Protein AF-A0A2U9B0F8-F1 (afdb_monomer)

Nearest PDB structures (foldseek):
  3zjc-assembly6_F  TM=7.577E-01  e=6.005E-13  Homo sapiens
  8sgd-assembly2_C  TM=5.364E-01  e=1.669E-04  Saccharomyces cerevisiae
  8pfh-assembly1_A  TM=5.405E-01  e=6.841E-04  Saccharomyces cerevisiae
  6uqq-assembly1_C-2  TM=3.143E-01  e=1.155E-04  Homo sapiens
  7m6j-assembly1_C  TM=4.750E-01  e=6.617E-03  Homo sapiens

Foldseek 3Di:
DAQVVEDQQWGWDDDPVDDVPIDIDGADEFQAFADFQSNHHPQWGQDPRTTDGDPPPDDPPDDDDDDDDDDDDDDDDDDDDDDDPDPDDPPDADDFFAFDDFQRSHDPQWGFDDDPPGTGTDGDDDPPDDPDDDDDDDDDDDDDCPVCPPDDPPDPPPAAEQEAEEEEDEAAPLCSQVLVCLQQLHNPRDDDDPPPSDRPDPAKDWDKHKDFQLDDDPNHRYIYIYIYIRATPVGDDLVVQCVVCVQAHLAYEYRGELVDQDQPVVRVVVQCLFQNLCNLLRYEYEHEQCVVCVVVVHDPVRSLVPGDPRSVVSQVSRNLHYHYYHPDSCSSPPVSSVSNVSNVVSCVVVVVHHGHTDDPVND

InterPro domains:
  IPR006703 AIG1-type guanine nucleotide-binding (G) domain [PF04548] (243-328)
  IPR006796 Dickkopf, N-terminal cysteine-rich [PF04706] (1-52)
  IPR027417 P-loop containing nucleoside triphosphate hydrolase [G3DSA:3.40.50.300] (146-333)
  IPR027417 P-loop containing nucleoside triphosphate hydrolase [SSF52540] (142-298)
  IPR039863 Dickkopf related protein 1-4 [PTHR12113] (2-130)
  IPR048500 Dickkopf-related protein 1/2/4, C-terminal subdomain 1 [PF21481] (97-125)

Sequence (363 aa):
MSDLECSEGSYCHATSKGPAHSRCQTCRRRKRRCHRDSMCCPGNRCSNDICVPDDDSFVSQRIPDADGHLNPLLKRKGWKKRERLEVKGTSGKGQVGDPCLRSSDCSDSLCCARHFWTRICKPVLREGQMDLPPERSHHGNSLVSILSRWNRQRDDNERNVLALNVLLLGDRQSGRSSVGNALIGGHEFQTDACVSGVSVTTECQVLRRNFPGYFRRQGAETDLTLRVIDTPAPPPRPLSVHELCPGGVHVLVLVVRADRSHDNSHLEKYVESLFGPEWRRHAILILTHSDYLEKAGLRPSVYLTQTTDWLEALSSEAAGGVLFLDNSRDWPLIRGRPLRDGVLRLSARNHHRAVKVRTEVSL

pLDDT: mean 74.71, std 22.42, range [23.27, 98.31]

Solvent-accessible surface area (backbone atoms only — not comparable to full-atom values): 21764 Å² total; per-residue (Å²): 112,50,51,88,78,32,60,91,58,26,17,50,46,76,44,99,88,40,67,92,61,42,44,70,38,75,33,33,54,76,79,33,77,31,92,44,42,63,42,21,27,88,70,27,32,47,53,94,47,22,15,37,75,44,94,79,75,71,84,80,76,86,74,90,80,93,77,93,79,89,84,83,86,83,84,81,79,88,85,78,85,80,80,76,84,78,76,81,79,75,96,67,62,34,52,82,69,35,80,35,94,42,42,84,48,19,31,100,63,28,35,47,36,81,52,86,104,45,36,21,15,34,75,63,80,64,95,85,77,71,92,71,78,87,84,80,88,81,89,82,92,73,101,71,63,82,80,53,78,84,71,66,84,80,72,87,67,80,70,47,65,50,76,42,36,33,40,38,43,56,56,76,91,18,49,47,40,55,53,47,13,14,57,65,49,49,74,83,46,75,70,75,84,60,88,80,78,58,72,83,51,78,56,74,45,78,48,75,36,78,38,78,63,65,46,73,56,96,89,38,67,22,25,38,29,44,35,38,33,39,54,20,63,76,74,76,56,55,67,59,52,33,72,75,30,78,83,21,39,27,32,40,36,42,23,39,46,61,76,54,89,73,85,60,62,65,56,55,55,49,47,39,66,33,43,33,82,64,43,32,65,32,18,29,38,35,29,22,43,35,48,54,36,57,76,68,72,44,51,74,74,58,46,54,75,69,51,56,71,65,59,36,50,54,48,70,50,17,66,54,31,75,44,79,36,52,78,64,90,56,34,32,82,71,48,8,61,65,50,44,53,48,52,52,51,39,21,54,76,52,74,64,48,46,53,53,63,51,50,93,88,76,118

Radius of gyration: 29.07 Å; Cα contacts (8 Å, |Δi|>4): 567; chains: 1; bounding box: 68×60×83 Å

Structure (mmCIF, N/CA/C/O backbone):
data_AF-A0A2U9B0F8-F1
#
_entry.id   AF-A0A2U9B0F8-F1
#
loop_
_atom_site.group_PDB
_atom_site.id
_atom_site.type_symbol
_atom_site.label_atom_id
_atom_site.label_alt_id
_atom_site.label_comp_id
_atom_site.label_asym_id
_atom_site.label_entity_id
_atom_site.label_seq_id
_atom_site.pdbx_PDB_ins_code
_atom_site.Cartn_x
_atom_site.Cartn_y
_atom_site.Cartn_z
_atom_site.occupancy
_atom_site.B_iso_or_equiv
_atom_site.auth_seq_id
_atom_site.auth_comp_id
_atom_site.auth_asym_id
_atom_site.auth_atom_id
_atom_site.pdbx_PDB_model_num
ATOM 1 N N . MET A 1 1 ? -40.601 15.786 -36.595 1.00 64.50 1 MET A N 1
ATOM 2 C CA . MET A 1 1 ? -39.248 16.366 -36.656 1.00 64.50 1 MET A CA 1
ATOM 3 C C . MET A 1 1 ? -38.222 15.248 -36.669 1.00 64.50 1 MET A C 1
ATOM 5 O O . MET A 1 1 ? -38.510 14.182 -36.125 1.00 64.50 1 MET A O 1
ATOM 9 N N . SER A 1 2 ? -37.078 15.460 -37.314 1.00 70.12 2 SER A N 1
ATOM 10 C CA . SER A 1 2 ? -35.982 14.480 -37.400 1.00 70.12 2 SER A CA 1
ATOM 11 C C . SER A 1 2 ? -34.734 14.969 -36.660 1.00 70.12 2 SER A C 1
ATOM 13 O O . SER A 1 2 ? -34.623 16.152 -36.350 1.00 70.12 2 SER A O 1
ATOM 15 N N . ASP A 1 3 ? -33.790 14.071 -36.361 1.00 66.94 3 ASP A N 1
ATOM 16 C CA . ASP A 1 3 ? -32.531 14.429 -35.682 1.00 66.94 3 ASP A CA 1
ATOM 17 C C . ASP A 1 3 ? -31.702 15.461 -36.473 1.00 66.94 3 ASP A C 1
ATOM 19 O O . ASP A 1 3 ? -30.963 16.230 -35.870 1.00 66.94 3 ASP A O 1
ATOM 23 N N . LEU A 1 4 ? -31.881 15.531 -37.800 1.00 70.12 4 LEU A N 1
ATOM 24 C CA . LEU A 1 4 ? -31.207 16.478 -38.700 1.00 70.12 4 LEU A CA 1
ATOM 25 C C . LEU A 1 4 ? -31.720 17.923 -38.571 1.00 70.12 4 LEU A C 1
ATOM 27 O O . LEU A 1 4 ? -31.084 18.845 -39.070 1.00 70.12 4 LEU A O 1
ATOM 31 N N . GLU A 1 5 ? -32.868 18.126 -37.920 1.00 75.25 5 GLU A N 1
ATOM 32 C CA . GLU A 1 5 ? -33.444 19.455 -37.671 1.00 75.25 5 GLU A CA 1
ATOM 33 C C . GLU A 1 5 ? -32.995 20.039 -36.319 1.00 75.25 5 GLU A C 1
ATOM 35 O O . GLU A 1 5 ? -33.292 21.193 -36.013 1.00 75.25 5 GLU A O 1
ATOM 40 N N . CYS A 1 6 ? -32.301 19.251 -35.490 1.00 76.94 6 CYS A N 1
ATOM 41 C CA . CYS A 1 6 ? -31.775 19.692 -34.202 1.00 76.94 6 CYS A CA 1
ATOM 42 C C . CYS A 1 6 ? -30.335 20.205 -34.341 1.00 76.94 6 CYS A C 1
ATOM 44 O O . CYS A 1 6 ? -29.548 19.691 -35.130 1.00 76.94 6 CYS A O 1
ATOM 46 N N . SER A 1 7 ? -29.984 21.225 -33.552 1.00 77.00 7 SER A N 1
ATOM 47 C CA . SER A 1 7 ? -28.631 21.784 -33.527 1.00 77.00 7 SER A CA 1
ATOM 48 C C . SER A 1 7 ? -27.589 20.759 -33.070 1.00 77.00 7 SER A C 1
ATOM 50 O O . SER A 1 7 ? -27.897 19.813 -32.340 1.00 77.00 7 SER A O 1
ATOM 52 N N . GLU A 1 8 ? -26.335 20.970 -33.474 1.00 72.88 8 GLU A N 1
ATOM 53 C CA . GLU A 1 8 ? -25.212 20.115 -33.093 1.00 72.88 8 GLU A CA 1
ATOM 54 C C . GLU A 1 8 ? -25.137 19.947 -31.563 1.00 72.88 8 GLU A C 1
ATOM 56 O O . GLU A 1 8 ? -25.240 20.909 -30.798 1.00 72.88 8 GLU A O 1
ATOM 61 N N . GLY A 1 9 ? -25.025 18.699 -31.098 1.00 76.56 9 GLY A N 1
ATOM 62 C CA . GLY A 1 9 ? -25.118 18.375 -29.670 1.00 76.56 9 GLY A CA 1
ATOM 63 C C . GLY A 1 9 ? -26.549 18.265 -29.122 1.00 76.56 9 GLY A C 1
ATOM 64 O O . GLY A 1 9 ? -26.724 18.228 -27.902 1.00 76.56 9 GLY A O 1
ATOM 65 N N . SER A 1 10 ? -27.568 18.169 -29.980 1.00 84.44 10 SER A N 1
ATOM 66 C CA . SER A 1 10 ? -28.959 17.869 -29.611 1.00 84.44 10 SER A CA 1
ATOM 67 C C . SER A 1 10 ? -29.579 16.795 -30.518 1.00 84.44 10 SER A C 1
ATOM 69 O O . SER A 1 10 ? -29.128 16.585 -31.635 1.00 84.44 10 SER A O 1
ATOM 71 N N . TYR A 1 11 ? -30.620 16.112 -30.034 1.00 85.75 11 TYR A N 1
ATOM 72 C CA . TYR A 1 11 ? -31.332 15.044 -30.746 1.00 85.75 11 TYR A CA 1
ATOM 73 C C . TYR A 1 11 ? -32.846 15.204 -30.640 1.00 85.75 11 TYR A C 1
ATOM 75 O O . TYR A 1 11 ? -33.360 15.787 -29.681 1.00 85.75 11 TYR A O 1
ATOM 83 N N . CYS A 1 12 ? -33.581 14.665 -31.604 1.00 81.56 12 CYS A N 1
ATOM 84 C CA . CYS A 1 12 ? -35.027 14.740 -31.647 1.00 81.56 12 CYS A CA 1
ATOM 85 C C . CYS A 1 12 ? -35.650 13.666 -30.747 1.00 81.56 12 CYS A C 1
ATOM 87 O O . CYS A 1 12 ? -35.576 12.463 -31.003 1.00 81.56 12 CYS A O 1
ATOM 89 N N . HIS A 1 13 ? -36.320 14.093 -29.677 1.00 81.75 13 HIS A N 1
ATOM 90 C CA . HIS A 1 13 ? -37.060 13.184 -28.813 1.00 81.75 13 HIS A CA 1
ATOM 91 C C . HIS A 1 13 ? -38.516 13.071 -29.282 1.00 81.75 13 HIS A C 1
ATOM 93 O O . HIS A 1 13 ? -39.359 13.907 -28.942 1.00 81.75 13 HIS A O 1
ATOM 99 N N . ALA A 1 14 ? -38.830 12.019 -30.042 1.00 70.12 14 ALA A N 1
ATOM 100 C CA . ALA A 1 14 ? -40.204 11.689 -30.415 1.00 70.12 14 ALA A CA 1
ATOM 101 C C . ALA A 1 14 ? -40.965 11.119 -29.206 1.00 70.12 14 ALA A C 1
ATOM 103 O O . ALA A 1 14 ? -40.547 10.133 -28.599 1.00 70.12 14 ALA A O 1
ATOM 104 N N . THR A 1 15 ? -42.079 11.749 -28.830 1.00 65.56 15 THR A N 1
ATOM 105 C CA . THR A 1 15 ? -42.950 11.245 -27.759 1.00 65.56 15 THR A CA 1
ATOM 106 C C . THR A 1 15 ? -44.018 10.316 -28.336 1.00 65.56 15 THR A C 1
ATOM 108 O O . THR A 1 15 ? -44.387 10.424 -29.505 1.00 65.56 15 THR A O 1
ATOM 111 N N . SER A 1 16 ? -44.566 9.420 -27.513 1.00 63.53 16 SER A N 1
ATOM 112 C CA . SER A 1 16 ? -45.639 8.492 -27.909 1.00 63.53 16 SER A CA 1
ATOM 113 C C . SER A 1 16 ? -46.947 9.179 -28.329 1.00 63.53 16 SER A C 1
ATOM 115 O O . SER A 1 16 ? -47.846 8.515 -28.831 1.00 63.53 16 SER A O 1
ATOM 117 N N . LYS A 1 17 ? -47.056 10.504 -28.150 1.00 60.38 17 LYS A N 1
ATOM 118 C CA . LYS A 1 17 ? -48.221 11.324 -28.514 1.00 60.38 17 LYS A CA 1
ATOM 119 C C . LYS A 1 17 ? -48.181 11.856 -29.957 1.00 60.38 17 LYS A C 1
ATOM 121 O O . LYS A 1 17 ? -49.023 12.667 -30.323 1.00 60.38 17 LYS A O 1
ATOM 126 N N . GLY A 1 18 ? -47.227 11.403 -30.773 1.00 58.53 18 GLY A N 1
ATOM 127 C CA . GLY A 1 18 ? -47.151 11.711 -32.202 1.00 58.53 18 GLY A CA 1
ATOM 128 C C . GLY A 1 18 ? -46.155 12.825 -32.577 1.00 58.53 18 GLY A C 1
ATOM 129 O O . GLY A 1 18 ? -45.580 13.490 -31.710 1.00 58.53 18 GLY A O 1
ATOM 130 N N . PRO A 1 19 ? -45.924 13.035 -33.887 1.00 59.16 19 PRO A N 1
ATOM 131 C CA . PRO A 1 19 ? -44.839 13.870 -34.419 1.00 59.16 19 PRO A CA 1
ATOM 132 C C . PRO A 1 19 ? -44.991 15.381 -34.171 1.00 59.16 19 PRO A C 1
ATOM 134 O O . PRO A 1 19 ? -44.024 16.111 -34.358 1.00 59.16 19 PRO A O 1
ATOM 137 N N . ALA A 1 20 ? -46.157 15.853 -33.715 1.00 59.78 20 ALA A N 1
ATOM 138 C CA . ALA A 1 20 ? -46.395 17.257 -33.355 1.00 59.78 20 ALA A CA 1
ATOM 139 C C . ALA A 1 20 ? -45.788 17.660 -31.992 1.00 59.78 20 ALA A C 1
ATOM 141 O O . ALA A 1 20 ? -45.712 18.841 -31.666 1.00 59.78 20 ALA A O 1
ATOM 142 N N . HIS A 1 21 ? -45.342 16.687 -31.188 1.00 63.09 21 HIS A N 1
ATOM 143 C CA . HIS A 1 21 ? -44.769 16.911 -29.854 1.00 63.09 21 HIS A CA 1
ATOM 144 C C . HIS A 1 21 ? -43.300 16.485 -29.746 1.00 63.09 21 HIS A C 1
ATOM 146 O O . HIS A 1 21 ? -42.784 16.295 -28.641 1.00 63.09 21 HIS A O 1
ATOM 152 N N . SER A 1 22 ? -42.617 16.300 -30.878 1.00 74.25 22 SER A N 1
ATOM 153 C CA . SER A 1 22 ? -41.174 16.077 -30.888 1.00 74.25 22 SER A CA 1
ATOM 154 C C . SER A 1 22 ? -40.436 17.358 -30.499 1.00 74.25 22 SER A C 1
ATOM 156 O O . SER A 1 22 ? -40.744 18.427 -31.016 1.00 74.25 22 SER A O 1
ATOM 158 N N . ARG A 1 23 ? -39.466 17.261 -29.586 1.00 82.19 23 ARG A N 1
ATOM 159 C CA . ARG A 1 23 ? -38.620 18.388 -29.159 1.00 82.19 23 ARG A CA 1
ATOM 160 C C . ARG A 1 23 ? -37.152 17.996 -29.228 1.00 82.19 23 ARG A C 1
ATOM 162 O O . ARG A 1 23 ? -36.813 16.856 -28.910 1.00 82.19 23 ARG A O 1
ATOM 169 N N . CYS A 1 24 ? -36.294 18.945 -29.589 1.00 85.00 24 CYS A N 1
ATOM 170 C CA . CYS A 1 24 ? -34.852 18.755 -29.500 1.00 85.00 24 CYS A CA 1
ATOM 171 C C . CYS A 1 24 ? -34.421 18.722 -28.027 1.00 85.00 24 CYS A C 1
ATOM 173 O O . CYS A 1 24 ? -34.796 19.590 -27.238 1.00 85.00 24 CYS A O 1
ATOM 175 N N . GLN A 1 25 ? -33.658 17.701 -27.652 1.00 86.12 25 GLN A N 1
ATOM 176 C CA . GLN A 1 25 ? -33.057 17.541 -26.332 1.00 86.12 25 GLN A CA 1
ATOM 177 C C . GLN A 1 25 ? -31.541 17.508 -26.449 1.00 86.12 25 GLN A C 1
ATOM 179 O O . GLN A 1 25 ? -31.005 16.994 -27.423 1.00 86.12 25 GLN A O 1
ATOM 184 N N . THR A 1 26 ? -30.848 17.990 -25.422 1.00 88.19 26 THR A N 1
ATOM 185 C CA . THR A 1 26 ? -29.386 17.940 -25.365 1.00 88.19 26 THR A CA 1
ATOM 186 C C . THR A 1 26 ? -28.876 16.501 -25.415 1.00 88.19 26 THR A C 1
ATOM 188 O O . THR A 1 26 ? -29.443 15.597 -24.792 1.00 88.19 26 THR A O 1
ATOM 191 N N . CYS A 1 27 ? -27.774 16.303 -26.129 1.00 89.44 27 CYS A N 1
ATOM 192 C CA . CYS A 1 27 ? -27.082 15.031 -26.229 1.00 89.44 27 CYS A CA 1
ATOM 193 C C . CYS A 1 27 ? -26.684 14.468 -24.855 1.00 89.44 27 CYS A C 1
ATOM 195 O O . CYS A 1 27 ? -26.461 15.178 -23.868 1.00 89.44 27 CYS A O 1
ATOM 197 N N . ARG A 1 28 ? -26.568 13.145 -24.785 1.00 89.31 28 ARG A N 1
ATOM 198 C CA . ARG A 1 28 ? -26.219 12.402 -23.578 1.00 89.31 28 ARG A CA 1
ATOM 199 C C . ARG A 1 28 ? -24.714 12.150 -23.540 1.00 89.31 28 ARG A C 1
ATOM 201 O O . ARG A 1 28 ? -24.113 11.645 -24.484 1.00 89.31 28 ARG A O 1
ATOM 208 N N . ARG A 1 29 ? -24.098 12.493 -22.408 1.00 87.56 29 ARG A N 1
ATOM 209 C CA . ARG A 1 29 ? -22.662 12.276 -22.162 1.00 87.56 29 ARG A CA 1
ATOM 210 C C . ARG A 1 29 ? -22.337 10.788 -21.958 1.00 87.56 29 ARG A C 1
ATOM 212 O O . ARG A 1 29 ? -23.225 9.966 -21.733 1.00 87.56 29 ARG A O 1
ATOM 219 N N . ARG A 1 30 ? -21.045 10.450 -21.977 1.00 86.62 30 ARG A N 1
ATOM 220 C CA . ARG A 1 30 ? -20.521 9.088 -21.772 1.00 86.62 30 ARG A CA 1
ATOM 221 C C . ARG A 1 30 ? -21.134 8.395 -20.545 1.00 86.62 30 ARG A C 1
ATOM 223 O O . ARG A 1 30 ? -21.385 9.031 -19.519 1.00 86.62 30 ARG A O 1
ATOM 230 N N . LYS A 1 31 ? -21.334 7.076 -20.640 1.00 85.12 31 LYS A N 1
ATOM 231 C CA . LYS A 1 31 ? -21.946 6.211 -19.605 1.00 85.12 31 LYS A CA 1
ATOM 232 C C . LYS A 1 31 ? -23.433 6.486 -19.321 1.00 85.12 31 LYS A C 1
ATOM 234 O O . LYS A 1 31 ? -23.993 5.897 -18.397 1.00 85.12 31 LYS A O 1
ATOM 239 N N . ARG A 1 32 ? -24.096 7.362 -20.086 1.00 88.12 32 ARG A N 1
ATOM 240 C CA . ARG A 1 32 ? -25.552 7.558 -20.012 1.00 88.12 32 ARG A CA 1
ATOM 241 C C . AR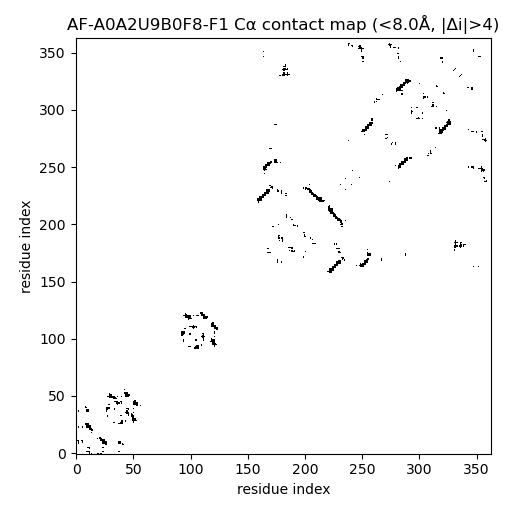G A 1 32 ? -26.269 6.592 -20.941 1.00 88.12 32 ARG A C 1
ATOM 243 O O . ARG A 1 32 ? -25.710 6.186 -21.956 1.00 88.12 32 ARG A O 1
ATOM 250 N N . ARG A 1 33 ? -27.509 6.245 -20.581 1.00 88.12 33 ARG A N 1
ATOM 251 C CA . ARG A 1 33 ? -28.325 5.351 -21.400 1.00 88.12 33 ARG A CA 1
ATOM 252 C C . ARG A 1 33 ? -28.664 6.002 -22.732 1.00 88.12 33 ARG A C 1
ATOM 254 O O . ARG A 1 33 ? -28.980 7.189 -22.746 1.00 88.12 33 ARG A O 1
ATOM 261 N N . CYS A 1 34 ? -28.682 5.240 -23.804 1.00 89.69 34 CYS A N 1
ATOM 262 C CA . CYS A 1 34 ? -29.080 5.677 -25.137 1.00 89.69 34 CYS A CA 1
ATOM 263 C C . CYS A 1 34 ? -29.863 4.555 -25.815 1.00 89.69 34 CYS A C 1
ATOM 265 O O . CYS A 1 34 ? -29.822 3.418 -25.364 1.00 89.69 34 CYS A O 1
ATOM 267 N N . HIS A 1 35 ? -30.569 4.890 -26.887 1.00 87.38 35 HIS A N 1
ATOM 268 C CA . HIS A 1 35 ? -31.200 3.903 -27.767 1.00 87.38 35 HIS A CA 1
ATOM 269 C C . HIS A 1 35 ? -30.751 4.049 -29.224 1.00 87.38 35 HIS A C 1
ATOM 271 O O . HIS A 1 35 ? -30.982 3.153 -30.028 1.00 87.38 35 HIS A O 1
ATOM 277 N N . ARG A 1 36 ? -30.140 5.187 -29.573 1.00 85.75 36 ARG A N 1
ATOM 278 C CA . ARG A 1 36 ? -29.619 5.521 -30.903 1.00 85.75 36 ARG A CA 1
ATOM 279 C C . ARG A 1 36 ? -28.384 6.401 -30.748 1.00 85.75 36 ARG A C 1
ATOM 281 O O . ARG A 1 36 ? -28.269 7.107 -29.743 1.00 85.75 36 ARG A O 1
ATOM 288 N N . ASP A 1 37 ? -27.507 6.385 -31.744 1.00 85.75 37 ASP A N 1
ATOM 289 C CA . ASP A 1 37 ? -26.238 7.126 -31.724 1.00 85.75 37 ASP A CA 1
ATOM 290 C C . ASP A 1 37 ? -26.440 8.640 -31.657 1.00 85.75 37 ASP A C 1
ATOM 292 O O . ASP A 1 37 ? -25.738 9.312 -30.909 1.00 85.75 37 ASP A O 1
ATOM 296 N N . SER A 1 38 ? -27.475 9.161 -32.324 1.00 83.44 38 SER A N 1
ATOM 297 C CA . SER A 1 38 ? -27.844 10.583 -32.294 1.00 83.44 38 SER A CA 1
ATOM 298 C C . SER A 1 38 ? -28.140 11.106 -30.887 1.00 83.44 38 SER A C 1
ATOM 300 O O . SER A 1 38 ? -28.003 12.295 -30.628 1.00 83.44 38 SER A O 1
ATOM 302 N N . MET A 1 39 ? -28.491 10.226 -29.941 1.00 88.25 39 MET A N 1
ATOM 303 C CA . MET A 1 39 ? -28.719 10.603 -28.547 1.00 88.25 39 MET A CA 1
ATOM 304 C C . MET A 1 39 ? -27.422 10.870 -27.782 1.00 88.25 39 MET A C 1
ATOM 306 O O . MET A 1 39 ? -27.490 11.408 -26.679 1.00 88.25 39 MET A O 1
ATOM 310 N N . CYS A 1 40 ? -26.264 10.459 -28.298 1.00 90.44 40 CYS A N 1
ATOM 311 C CA . CYS A 1 40 ? -24.968 10.607 -27.651 1.00 90.44 40 CYS A CA 1
ATOM 312 C C . CYS A 1 40 ? -24.255 11.876 -28.133 1.00 90.44 40 CYS A C 1
ATOM 314 O O . CYS A 1 40 ? -24.425 12.317 -29.264 1.00 90.44 40 CYS A O 1
ATOM 316 N N . CYS A 1 41 ? -23.481 12.514 -27.251 1.00 90.44 41 CYS A N 1
ATOM 317 C CA . CYS A 1 41 ? -22.729 13.712 -27.634 1.00 90.44 41 CYS A CA 1
ATOM 318 C C . CYS A 1 41 ? -21.633 13.391 -28.661 1.00 90.44 41 CYS A C 1
ATOM 320 O O . CYS A 1 41 ? -21.100 12.278 -28.601 1.00 90.44 41 CYS A O 1
ATOM 322 N N . PRO A 1 42 ? -21.248 14.359 -29.523 1.00 85.44 42 PRO A N 1
ATOM 323 C CA . PRO A 1 42 ? -20.223 14.169 -30.550 1.00 85.44 42 PRO A CA 1
ATOM 324 C C . PRO A 1 42 ? -18.976 13.446 -30.022 1.00 85.44 42 PRO A C 1
ATOM 326 O O . PRO A 1 42 ? -18.526 13.703 -28.901 1.00 85.44 42 PRO A O 1
ATOM 329 N N . GLY A 1 43 ? -18.460 12.496 -30.808 1.00 84.19 43 GLY A N 1
ATOM 330 C CA . GLY A 1 43 ? -17.373 11.595 -30.402 1.00 84.19 43 GLY A CA 1
ATOM 331 C C . GLY A 1 43 ? -17.812 10.397 -29.548 1.00 84.19 43 GLY A C 1
ATOM 332 O O . GLY A 1 43 ? -16.966 9.693 -28.999 1.00 84.19 43 GLY A O 1
ATOM 333 N N . ASN A 1 44 ? -19.120 10.152 -29.399 1.00 89.25 44 ASN A N 1
ATOM 334 C CA . ASN A 1 44 ? -19.658 8.959 -28.747 1.00 89.25 44 ASN A CA 1
ATOM 335 C C . ASN A 1 44 ? -20.757 8.317 -29.604 1.00 89.25 44 ASN A C 1
ATOM 337 O O . ASN A 1 44 ? -21.588 9.023 -30.168 1.00 89.25 44 ASN A O 1
ATOM 341 N N . ARG A 1 45 ? -20.826 6.984 -29.589 1.00 90.81 45 ARG A N 1
ATOM 342 C CA . ARG A 1 45 ? -21.902 6.180 -30.185 1.00 90.81 45 ARG A CA 1
ATOM 343 C C . ARG A 1 45 ? -22.648 5.375 -29.125 1.00 90.81 45 ARG A C 1
ATOM 345 O O . ARG A 1 45 ? -22.151 5.158 -28.017 1.00 90.81 45 ARG A O 1
ATOM 352 N N . CYS A 1 46 ? -23.847 4.921 -29.448 1.00 89.50 46 CYS A N 1
ATOM 353 C CA . CYS A 1 46 ? -24.658 4.086 -28.585 1.00 89.50 46 CYS A CA 1
ATOM 354 C C . CYS A 1 46 ? -24.278 2.610 -28.743 1.00 89.50 46 CYS A C 1
ATOM 356 O O . CYS A 1 46 ? -24.509 1.994 -29.777 1.00 89.50 46 CYS A O 1
ATOM 358 N N . SER A 1 47 ? -23.717 2.007 -27.694 1.00 89.81 47 SER A N 1
ATOM 359 C CA . SER A 1 47 ? -23.390 0.579 -27.668 1.00 89.81 47 SER A CA 1
ATOM 360 C C . SER A 1 47 ? -23.910 -0.053 -26.385 1.00 89.81 47 SER A C 1
ATOM 362 O O . SER A 1 47 ? -23.647 0.447 -25.291 1.00 89.81 47 SER A O 1
ATOM 364 N N . ASN A 1 48 ? -24.666 -1.148 -26.513 1.00 90.44 48 ASN A N 1
ATOM 365 C CA . ASN A 1 48 ? -25.343 -1.818 -25.395 1.00 90.44 48 ASN A CA 1
ATOM 366 C C . ASN A 1 48 ? -26.167 -0.844 -24.528 1.00 90.44 48 ASN A C 1
ATOM 368 O O . ASN A 1 48 ? -26.018 -0.808 -23.306 1.00 90.44 48 ASN A O 1
ATOM 372 N N . ASP A 1 49 ? -26.986 -0.014 -25.181 1.00 90.50 49 ASP A N 1
ATOM 373 C CA . ASP A 1 49 ? -27.808 1.036 -24.568 1.00 90.50 49 ASP A CA 1
ATOM 374 C C . ASP A 1 49 ? -27.019 2.070 -23.748 1.00 90.50 49 ASP A C 1
ATOM 376 O O . ASP A 1 49 ? -27.592 2.733 -22.883 1.00 90.50 49 ASP A O 1
ATOM 380 N N . ILE A 1 50 ? -25.709 2.225 -23.973 1.00 89.38 50 ILE A N 1
ATOM 381 C CA . ILE A 1 50 ? -24.850 3.181 -23.265 1.00 89.38 50 ILE A CA 1
ATOM 382 C C . ILE A 1 50 ? -23.999 3.986 -24.257 1.00 89.38 50 ILE A C 1
ATOM 384 O O . ILE A 1 50 ? -23.410 3.429 -25.178 1.00 89.38 50 ILE A O 1
ATOM 388 N N . CYS A 1 51 ? -23.881 5.301 -24.042 1.00 89.38 51 CYS A N 1
ATOM 389 C CA . CYS A 1 51 ? -22.969 6.141 -24.821 1.00 89.38 51 CYS A CA 1
ATOM 390 C C . CYS A 1 51 ? -21.507 5.798 -24.497 1.00 89.38 51 CYS A C 1
ATOM 392 O O . CYS A 1 51 ? -21.032 6.040 -23.374 1.00 89.38 51 CYS A O 1
ATOM 394 N N . VAL A 1 52 ? -20.805 5.250 -25.485 1.00 90.06 52 VAL A N 1
ATOM 395 C CA . VAL A 1 52 ? -19.385 4.873 -25.461 1.00 90.06 52 VAL A CA 1
ATOM 396 C C . VAL A 1 52 ? -18.606 5.737 -26.457 1.00 90.06 52 VAL A C 1
ATOM 398 O O . VAL A 1 52 ? -19.211 6.201 -27.419 1.00 90.06 52 VAL A O 1
ATOM 401 N N . PRO A 1 53 ? -17.303 5.987 -26.245 1.00 89.19 53 PRO A N 1
ATOM 402 C CA . PRO A 1 53 ? -16.495 6.725 -27.211 1.00 89.19 53 PRO A CA 1
ATOM 403 C C . PRO A 1 53 ? -16.508 6.011 -28.562 1.00 89.19 53 PRO A C 1
ATOM 405 O O . PRO A 1 53 ? -16.510 4.779 -28.617 1.00 89.19 53 PRO A O 1
ATOM 408 N N . ASP A 1 54 ? -16.574 6.795 -29.629 1.00 81.62 54 ASP A N 1
ATOM 409 C CA . ASP A 1 54 ? -16.444 6.272 -30.979 1.00 81.62 54 ASP A CA 1
ATOM 410 C C . ASP A 1 54 ? -14.951 6.046 -31.255 1.00 81.62 54 ASP A C 1
ATOM 412 O O . ASP A 1 54 ? -14.170 6.994 -31.226 1.00 81.62 54 ASP A O 1
ATOM 416 N N . ASP A 1 55 ? -14.533 4.793 -31.450 1.00 63.66 55 ASP A N 1
ATOM 417 C CA . ASP A 1 55 ? -13.115 4.430 -31.641 1.00 63.66 55 ASP A CA 1
ATOM 418 C C . ASP A 1 55 ? -12.542 4.881 -33.008 1.00 63.66 55 ASP A C 1
ATOM 420 O O . ASP A 1 55 ? -11.390 4.588 -33.310 1.00 63.66 55 ASP A O 1
ATOM 424 N N . ASP A 1 56 ? -13.301 5.639 -33.810 1.00 53.12 56 ASP A N 1
ATOM 425 C CA . ASP A 1 56 ? -12.885 6.163 -35.122 1.00 53.12 56 ASP A CA 1
ATOM 426 C C . ASP A 1 56 ? -12.626 7.684 -35.146 1.00 53.12 56 ASP A C 1
ATOM 428 O O . ASP A 1 56 ? -12.688 8.325 -36.195 1.00 53.12 56 ASP A O 1
ATOM 432 N N . SER A 1 57 ? -12.264 8.302 -34.017 1.00 41.84 57 SER A N 1
ATOM 433 C CA . SER A 1 57 ? -11.739 9.677 -34.022 1.00 41.84 57 SER A CA 1
ATOM 434 C C . SER A 1 57 ? -10.209 9.703 -34.124 1.00 41.84 57 SER A C 1
ATOM 436 O O . SER A 1 57 ? -9.521 10.168 -33.212 1.00 41.84 57 SER A O 1
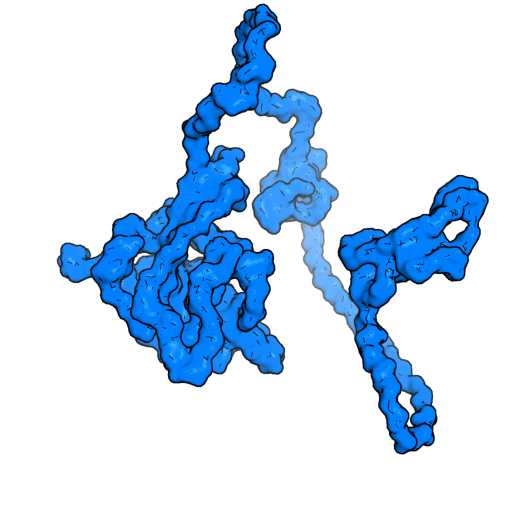ATOM 438 N N . PHE A 1 58 ? -9.665 9.221 -35.245 1.00 35.75 58 PHE A N 1
ATOM 439 C CA . PHE A 1 58 ? -8.355 9.687 -35.698 1.00 35.75 58 PHE A CA 1
ATOM 440 C C . PHE A 1 58 ? -8.515 11.112 -36.232 1.00 35.75 58 PHE A C 1
ATOM 442 O O . PHE A 1 58 ? -9.293 11.389 -37.143 1.00 35.75 58 PHE A O 1
ATOM 449 N N . VAL A 1 59 ? -7.756 12.024 -35.636 1.00 33.53 59 VAL A N 1
ATOM 450 C CA . VAL A 1 59 ? -7.537 13.388 -36.110 1.00 33.53 59 VAL A CA 1
ATOM 451 C C . VAL A 1 59 ? -7.023 13.324 -37.550 1.00 33.53 59 VAL A C 1
ATOM 453 O O . VAL A 1 59 ? -5.865 12.998 -37.783 1.00 33.53 59 VAL A O 1
ATOM 456 N N . SER A 1 60 ? -7.867 13.648 -38.529 1.00 30.69 60 SER A N 1
ATOM 457 C CA . SER A 1 60 ? -7.403 13.953 -39.884 1.00 30.69 60 SER A CA 1
ATOM 458 C C . SER A 1 60 ? -6.981 15.423 -39.922 1.00 30.69 60 SER A C 1
ATOM 460 O O . SER A 1 60 ? -7.723 16.305 -40.355 1.00 30.69 60 SER A O 1
ATOM 462 N N . GLN A 1 61 ? -5.777 15.704 -39.419 1.00 32.38 61 GLN A N 1
ATOM 463 C CA . GLN A 1 61 ? -5.025 16.850 -39.917 1.00 32.38 61 GLN A CA 1
ATOM 464 C C . GLN A 1 61 ? -4.582 16.494 -41.335 1.00 32.38 61 GLN A C 1
ATOM 466 O O . GLN A 1 61 ? -3.769 15.599 -41.546 1.00 32.38 61 GLN A O 1
ATOM 471 N N . ARG A 1 62 ? -5.182 17.176 -42.312 1.00 29.34 62 ARG A N 1
ATOM 472 C CA . ARG A 1 62 ? -4.734 17.176 -43.701 1.00 29.34 62 ARG A CA 1
ATOM 473 C C . ARG A 1 62 ? -3.340 17.801 -43.768 1.00 29.34 62 ARG A C 1
ATOM 475 O O . ARG A 1 62 ? -3.206 18.997 -43.533 1.00 29.34 62 ARG A O 1
ATOM 482 N N . ILE A 1 63 ? -2.353 17.005 -44.154 1.00 31.48 63 ILE A N 1
ATOM 483 C CA . ILE A 1 63 ? -1.192 17.460 -44.921 1.00 31.48 63 ILE A CA 1
ATOM 484 C C . ILE A 1 63 ? -1.234 16.620 -46.207 1.00 31.48 63 ILE A C 1
ATOM 486 O O . ILE A 1 63 ? -1.327 15.395 -46.101 1.00 31.48 63 ILE A O 1
ATOM 490 N N . PRO A 1 64 ? -1.309 17.233 -47.399 1.00 34.56 64 PRO A N 1
ATOM 491 C CA . PRO A 1 64 ? -1.331 16.492 -48.652 1.00 34.56 64 PRO A CA 1
ATOM 492 C C . PRO A 1 64 ? 0.092 16.064 -48.999 1.00 34.56 64 PRO A C 1
ATOM 494 O O . PRO A 1 64 ? 0.994 16.868 -48.819 1.00 34.56 64 PRO A O 1
ATOM 497 N N . ASP A 1 65 ? 0.270 14.860 -49.539 1.00 26.77 65 ASP A N 1
ATOM 498 C CA . ASP A 1 65 ? 1.329 14.604 -50.514 1.00 26.77 65 ASP A CA 1
ATOM 499 C C . ASP A 1 65 ? 0.975 13.426 -51.427 1.00 26.77 65 ASP A C 1
ATOM 501 O O . ASP A 1 65 ? 0.167 12.553 -51.097 1.00 26.77 65 ASP A O 1
ATOM 505 N N . ALA A 1 66 ? 1.524 13.531 -52.634 1.00 42.12 66 ALA A N 1
ATOM 506 C CA . ALA A 1 66 ? 1.163 12.852 -53.863 1.00 42.12 66 ALA A CA 1
ATOM 507 C C . ALA A 1 66 ? 1.452 11.347 -53.840 1.00 42.12 66 ALA A C 1
ATOM 509 O O . ALA A 1 66 ? 2.580 10.927 -53.626 1.00 42.12 66 ALA A O 1
ATOM 510 N N . ASP A 1 67 ? 0.414 10.547 -54.068 1.00 33.53 67 ASP A N 1
ATOM 511 C CA . ASP A 1 67 ? 0.326 9.646 -55.222 1.00 33.53 67 ASP A CA 1
ATOM 512 C C . ASP A 1 67 ? -0.945 8.806 -55.079 1.00 33.53 67 ASP A C 1
ATOM 514 O O . ASP A 1 67 ? -1.098 7.953 -54.202 1.00 33.53 67 ASP A O 1
ATOM 518 N N . GLY A 1 68 ? -1.929 9.122 -55.920 1.00 43.56 68 GLY A N 1
ATOM 519 C CA . GLY A 1 68 ? -3.223 8.465 -55.907 1.00 43.56 68 GLY A CA 1
ATOM 520 C C . GLY A 1 68 ? -3.118 7.021 -56.371 1.00 43.56 68 GLY A C 1
ATOM 521 O O . GLY A 1 68 ? -2.670 6.772 -57.479 1.00 43.56 68 GLY A O 1
ATOM 522 N N . HIS A 1 69 ? -3.631 6.087 -55.572 1.00 31.58 69 HIS A N 1
ATOM 523 C CA . HIS A 1 69 ? -4.206 4.844 -56.081 1.00 31.58 69 HIS A CA 1
ATOM 524 C C . HIS A 1 69 ? -5.213 4.260 -55.076 1.00 31.58 69 HIS A C 1
ATOM 526 O O . HIS A 1 69 ? -4.878 3.919 -53.943 1.00 31.58 69 HIS A O 1
ATOM 532 N N . LEU A 1 70 ? -6.472 4.140 -55.511 1.00 32.31 70 LEU A N 1
ATOM 533 C CA . LEU A 1 70 ? -7.510 3.342 -54.857 1.00 32.31 70 LEU A CA 1
ATOM 534 C C . LEU A 1 70 ? -7.297 1.854 -55.160 1.00 32.31 70 LEU A C 1
ATOM 536 O O . LEU A 1 70 ? -7.019 1.505 -56.305 1.00 32.31 70 LEU A O 1
ATOM 540 N N . ASN A 1 71 ? -7.559 0.984 -54.178 1.00 28.95 71 ASN A N 1
ATOM 541 C CA . ASN A 1 71 ? -8.078 -0.363 -54.434 1.00 28.95 71 ASN A CA 1
ATOM 542 C C . ASN A 1 71 ? -8.942 -0.889 -53.265 1.00 28.95 71 ASN A C 1
ATOM 544 O O . ASN A 1 71 ? -8.669 -0.549 -52.112 1.00 28.95 71 ASN A O 1
ATOM 548 N N . PRO A 1 72 ? -9.987 -1.706 -53.529 1.00 33.72 72 PRO A N 1
ATOM 549 C CA . PRO A 1 72 ? -11.033 -2.028 -52.562 1.00 33.72 72 PRO A CA 1
ATOM 550 C C . PRO A 1 72 ? -10.925 -3.435 -51.943 1.00 33.72 72 PRO A C 1
ATOM 552 O O . PRO A 1 72 ? -10.473 -4.388 -52.566 1.00 33.72 72 PRO A O 1
ATOM 555 N N . LEU A 1 73 ? -11.498 -3.546 -50.738 1.00 28.38 73 LEU A N 1
ATOM 556 C CA . LEU A 1 73 ? -12.113 -4.733 -50.123 1.00 28.38 73 LEU A CA 1
ATOM 557 C C . LEU A 1 73 ? -11.282 -6.028 -50.019 1.00 28.38 73 LEU A C 1
ATOM 559 O O . LEU A 1 73 ? -11.301 -6.882 -50.901 1.00 28.38 73 LEU A O 1
ATOM 563 N N . LEU A 1 74 ? -10.804 -6.304 -48.801 1.00 29.45 74 LEU A N 1
ATOM 564 C CA . LEU A 1 74 ? -10.698 -7.675 -48.290 1.00 29.45 74 LEU A CA 1
ATOM 565 C C . LEU A 1 74 ? -11.674 -7.887 -47.126 1.00 29.45 74 LEU A C 1
ATOM 567 O O . LEU A 1 74 ? -11.438 -7.508 -45.980 1.00 29.45 74 LEU A O 1
ATOM 571 N N . LYS A 1 75 ? -12.793 -8.540 -47.459 1.00 29.23 75 LYS A N 1
ATOM 572 C CA . LYS A 1 75 ? -13.730 -9.185 -46.531 1.00 29.23 75 LYS A CA 1
ATOM 573 C C . LYS A 1 75 ? -12.962 -10.112 -45.580 1.00 29.23 75 LYS A C 1
ATOM 575 O O . LYS A 1 75 ? -12.450 -11.143 -46.020 1.00 29.23 75 LYS A O 1
ATOM 580 N N . ARG A 1 76 ? -12.968 -9.843 -44.268 1.00 29.45 76 ARG A N 1
ATOM 581 C CA . ARG A 1 76 ? -12.664 -10.898 -43.287 1.00 29.45 76 ARG A CA 1
ATOM 582 C C . ARG A 1 76 ? -13.897 -11.774 -43.092 1.00 29.45 76 ARG A C 1
ATOM 584 O O . ARG A 1 76 ? -14.925 -11.343 -42.579 1.00 29.45 76 ARG A O 1
ATOM 591 N N . LYS A 1 77 ? -13.748 -13.023 -43.538 1.00 27.56 77 LYS A N 1
ATOM 592 C CA . LYS A 1 77 ? -14.597 -14.169 -43.214 1.00 27.56 77 LYS A CA 1
ATOM 593 C C . LYS A 1 77 ? -14.744 -14.298 -41.695 1.00 27.56 77 LYS A C 1
ATOM 595 O O . LYS A 1 77 ? -13.763 -14.191 -40.961 1.00 27.56 77 LYS A O 1
ATOM 600 N N . GLY A 1 78 ? -15.972 -14.544 -41.250 1.00 27.16 78 GLY A N 1
ATOM 601 C CA . GLY A 1 78 ? -16.275 -14.899 -39.871 1.00 27.16 78 GLY A CA 1
ATOM 602 C C . GLY A 1 78 ? -15.868 -16.333 -39.526 1.00 27.16 78 GLY A C 1
ATOM 603 O O . GLY A 1 78 ? -15.817 -17.187 -40.405 1.00 27.16 78 GLY A O 1
ATOM 604 N N . TRP A 1 79 ? -15.594 -16.542 -38.234 1.00 23.27 79 TRP A N 1
ATOM 605 C CA . TRP A 1 79 ? -15.702 -17.764 -37.409 1.00 23.27 79 TRP A CA 1
ATOM 606 C C . TRP A 1 79 ? -14.840 -17.546 -36.146 1.00 23.27 79 TRP A C 1
ATOM 608 O O . TRP A 1 79 ? -13.772 -16.961 -36.242 1.00 23.27 79 TRP A O 1
ATOM 618 N N . LYS A 1 80 ? -15.208 -17.927 -34.918 1.00 26.16 80 LYS A N 1
ATOM 619 C CA . LYS A 1 80 ? -16.255 -18.821 -34.413 1.00 26.16 80 LYS A CA 1
ATOM 620 C C . LYS A 1 80 ? -16.653 -18.401 -32.989 1.00 26.16 80 LYS A C 1
ATOM 622 O O . LYS A 1 80 ? -15.863 -17.857 -32.223 1.00 26.16 80 LYS A O 1
ATOM 627 N N . LYS A 1 81 ? -17.910 -18.707 -32.678 1.00 26.39 81 LYS A N 1
ATOM 628 C CA . LYS A 1 81 ? -18.599 -18.651 -31.385 1.00 26.39 81 LYS A CA 1
ATOM 629 C C . LYS A 1 81 ? -17.763 -19.385 -30.323 1.00 26.39 81 LYS A C 1
ATOM 631 O O . LYS A 1 81 ? -17.456 -20.557 -30.512 1.00 26.39 81 LYS A O 1
ATOM 636 N N . ARG A 1 82 ? -17.392 -18.712 -29.228 1.00 25.16 82 ARG A N 1
ATOM 637 C CA . ARG A 1 82 ? -16.773 -19.377 -28.074 1.00 25.16 82 ARG A CA 1
ATOM 638 C C . ARG A 1 82 ? -17.871 -20.134 -27.332 1.00 25.16 82 ARG A C 1
ATOM 640 O O . ARG A 1 82 ? -18.831 -19.539 -26.846 1.00 25.16 82 ARG A O 1
ATOM 647 N N . GLU A 1 83 ? -17.731 -21.447 -27.362 1.00 23.70 83 GLU A N 1
ATOM 648 C CA . GLU A 1 83 ? -18.546 -22.444 -26.690 1.00 23.70 83 GLU A CA 1
ATOM 649 C C . GLU A 1 83 ? -18.653 -22.106 -25.198 1.00 23.70 83 GLU A C 1
ATOM 651 O O . GLU A 1 83 ? -17.656 -21.871 -24.510 1.00 23.70 83 GLU A O 1
ATOM 656 N N . ARG A 1 84 ? -19.892 -21.987 -24.723 1.00 27.28 84 ARG A N 1
ATOM 657 C CA . ARG A 1 84 ? -20.220 -21.821 -23.313 1.00 27.28 84 ARG A CA 1
ATOM 658 C C . ARG A 1 84 ? -20.046 -23.197 -22.682 1.00 27.28 84 ARG A C 1
ATOM 660 O O . ARG A 1 84 ? -20.791 -24.103 -23.030 1.00 27.28 84 ARG A O 1
ATOM 667 N N . LEU A 1 85 ? -19.082 -23.337 -21.774 1.00 27.83 85 LEU A N 1
ATOM 668 C CA . LEU A 1 85 ? -19.022 -24.477 -20.863 1.00 27.83 85 LEU A CA 1
ATOM 669 C C . LEU A 1 85 ? -20.359 -24.551 -20.115 1.00 27.83 85 LEU A C 1
ATOM 671 O O . LEU A 1 85 ? -20.685 -23.679 -19.307 1.00 27.83 85 LEU A O 1
ATOM 675 N N . GLU A 1 86 ? -21.151 -25.561 -20.457 1.00 25.64 86 GLU A N 1
ATOM 676 C CA . GLU A 1 86 ? -22.324 -25.972 -19.707 1.00 25.64 86 GLU A CA 1
ATOM 677 C C . GLU A 1 86 ? -21.852 -26.556 -18.376 1.00 25.64 86 GLU A C 1
ATOM 679 O O . GLU A 1 86 ? -21.336 -27.671 -18.305 1.00 25.64 86 GLU A O 1
ATOM 684 N N . VAL A 1 87 ? -22.028 -25.795 -17.297 1.00 31.58 87 VAL A N 1
ATOM 685 C CA . VAL A 1 87 ? -22.070 -26.389 -15.963 1.00 31.58 87 VAL A CA 1
ATOM 686 C C . VAL A 1 87 ? -23.427 -27.067 -15.855 1.00 31.58 87 VAL A C 1
ATOM 688 O O . VAL A 1 87 ? -24.469 -26.412 -15.816 1.00 31.58 87 VAL A O 1
ATOM 691 N N . LYS A 1 88 ? -23.389 -28.398 -15.891 1.00 30.72 88 LYS A N 1
ATOM 692 C CA . LYS A 1 88 ? -24.526 -29.303 -15.745 1.00 30.72 88 LYS A CA 1
ATOM 693 C C . LYS A 1 88 ? -25.317 -28.912 -14.493 1.00 30.72 88 LYS A C 1
ATOM 695 O O . LYS A 1 88 ? -24.820 -29.023 -13.375 1.00 30.72 88 LYS A O 1
ATOM 700 N N . GLY A 1 89 ? -26.527 -28.402 -14.707 1.00 31.14 89 GLY A N 1
ATOM 701 C CA . GLY A 1 89 ? -27.433 -27.995 -13.646 1.00 31.14 89 GLY A CA 1
ATOM 702 C C . GLY A 1 89 ? -27.922 -29.199 -12.852 1.00 31.14 89 GLY A C 1
ATOM 703 O O . GLY A 1 89 ? -28.611 -30.067 -13.382 1.00 31.14 89 GLY A O 1
ATOM 704 N N . THR A 1 90 ? -27.621 -29.216 -11.560 1.00 36.44 90 THR A N 1
ATOM 705 C CA . THR A 1 90 ? -28.511 -29.822 -10.573 1.00 36.44 90 THR A CA 1
ATOM 706 C C . THR A 1 90 ? -29.543 -28.764 -10.202 1.00 36.44 90 THR A C 1
ATOM 708 O O . THR A 1 90 ? -29.202 -27.710 -9.670 1.00 36.44 90 THR A O 1
ATOM 711 N N . SER A 1 91 ? -30.799 -29.025 -10.556 1.00 52.69 91 SER A N 1
ATOM 712 C CA . SER A 1 91 ? -31.955 -28.147 -10.363 1.00 52.69 91 SER A CA 1
ATOM 713 C C . SER A 1 91 ? -32.334 -28.018 -8.879 1.00 52.69 91 SER A C 1
ATOM 715 O O . SER A 1 91 ? -33.333 -28.582 -8.438 1.00 52.69 91 SER A O 1
ATOM 717 N N . GLY A 1 92 ? -31.537 -27.281 -8.107 1.00 61.97 92 GLY A N 1
ATOM 718 C CA . GLY A 1 92 ? -31.861 -26.856 -6.746 1.00 61.97 92 GLY A CA 1
ATOM 719 C C . GLY A 1 92 ? -31.825 -25.333 -6.651 1.00 61.97 92 GLY A C 1
ATOM 720 O O . GLY A 1 92 ? -30.850 -24.717 -7.074 1.00 61.97 92 GLY A O 1
ATOM 721 N N . LYS A 1 93 ? -32.887 -24.714 -6.124 1.00 74.31 93 LYS A N 1
ATOM 722 C CA . LYS A 1 93 ? -32.890 -23.278 -5.807 1.00 74.31 93 LYS A CA 1
ATOM 723 C C . LYS A 1 93 ? -31.937 -23.012 -4.627 1.00 74.31 93 LYS A C 1
ATOM 725 O O . LYS A 1 93 ? -31.936 -23.782 -3.667 1.00 74.31 93 LYS A O 1
ATOM 730 N N . GLY A 1 94 ? -31.154 -21.932 -4.686 1.00 74.75 94 GLY A N 1
ATOM 731 C CA . GLY A 1 94 ? -30.170 -21.564 -3.659 1.00 74.75 94 GLY A CA 1
ATOM 732 C C . GLY A 1 94 ? -30.799 -21.271 -2.291 1.00 74.75 94 GLY A C 1
ATOM 733 O O . GLY A 1 94 ? -31.937 -20.791 -2.203 1.00 74.75 94 GLY A O 1
ATOM 734 N N . GLN A 1 95 ? -30.066 -21.580 -1.224 1.00 83.44 95 GLN A N 1
ATOM 735 C CA . GLN A 1 95 ? -30.433 -21.371 0.180 1.00 83.44 95 GLN A CA 1
ATOM 736 C C . GLN A 1 95 ? -29.819 -20.071 0.729 1.00 83.44 95 GLN A C 1
ATOM 738 O O . GLN A 1 95 ? -29.084 -19.365 0.040 1.00 83.44 95 GLN A O 1
ATOM 743 N N . VAL A 1 96 ? -30.147 -19.703 1.973 1.00 82.44 96 VAL A N 1
ATOM 744 C CA . VAL A 1 96 ? -29.636 -18.469 2.599 1.00 82.44 96 VAL A CA 1
ATOM 745 C C . VAL A 1 96 ? -28.105 -18.473 2.613 1.00 82.44 96 VAL A C 1
ATOM 747 O O . VAL A 1 96 ? -27.495 -19.369 3.184 1.00 82.44 96 VAL A O 1
ATOM 750 N N . GLY A 1 97 ? -27.490 -17.440 2.035 1.00 73.56 97 GLY A N 1
ATOM 751 C CA . GLY A 1 97 ? -26.031 -17.307 1.959 1.00 73.56 97 GLY A CA 1
ATOM 752 C C . GLY A 1 97 ? -25.407 -17.745 0.632 1.00 73.56 97 GLY A C 1
ATOM 753 O O . GLY A 1 97 ? -24.276 -17.341 0.360 1.00 73.56 97 GLY A O 1
ATOM 754 N N . ASP A 1 98 ? -26.139 -18.470 -0.220 1.00 78.38 98 ASP A N 1
ATOM 755 C CA . ASP A 1 98 ? -25.608 -18.944 -1.500 1.00 78.38 98 ASP A CA 1
ATOM 756 C C . ASP A 1 98 ? -25.410 -17.800 -2.506 1.00 78.38 98 ASP A C 1
ATOM 758 O O . ASP A 1 98 ? -26.241 -16.883 -2.558 1.00 78.38 98 ASP A O 1
ATOM 762 N N . PRO A 1 99 ? -24.348 -17.837 -3.336 1.00 76.69 99 PRO A N 1
ATOM 763 C CA . PRO A 1 99 ? -24.127 -16.853 -4.388 1.00 76.69 99 PRO A CA 1
ATOM 764 C C . PRO A 1 99 ? -25.269 -16.850 -5.405 1.00 76.69 99 PRO A C 1
ATOM 766 O O . PRO A 1 99 ? -25.679 -17.896 -5.897 1.00 76.69 99 PRO A O 1
ATOM 769 N N . CYS A 1 100 ? -25.737 -15.664 -5.784 1.00 83.19 100 CYS A N 1
ATOM 770 C CA . CYS A 1 100 ? -26.844 -15.515 -6.726 1.00 83.19 100 CYS A CA 1
ATOM 771 C C . CYS A 1 100 ? -26.563 -14.421 -7.757 1.00 83.19 100 CYS A C 1
ATOM 773 O O . CYS A 1 100 ? -25.897 -13.418 -7.477 1.00 83.19 100 CYS A O 1
ATOM 775 N N . LEU A 1 101 ? -27.102 -14.576 -8.966 1.00 79.69 101 LEU A N 1
ATOM 776 C CA . LEU A 1 101 ? -27.061 -13.533 -9.992 1.00 79.69 101 LEU A CA 1
ATOM 777 C C . LEU A 1 101 ? -28.416 -12.825 -10.100 1.00 79.69 101 LEU A C 1
ATOM 779 O O . LEU A 1 101 ? -28.452 -11.604 -10.314 1.00 79.69 101 LEU A O 1
ATOM 783 N N . ARG A 1 102 ? -29.512 -13.569 -9.904 1.00 82.31 102 ARG A N 1
ATOM 784 C CA . ARG A 1 102 ? -30.910 -13.117 -9.925 1.00 82.31 102 ARG A CA 1
ATOM 785 C C . ARG A 1 102 ? -31.718 -13.772 -8.803 1.00 82.31 102 ARG A C 1
ATOM 787 O O . ARG A 1 102 ? -31.363 -14.831 -8.308 1.00 82.31 102 ARG A O 1
ATOM 794 N N . SER A 1 103 ? -32.841 -13.160 -8.421 1.00 79.50 103 SER A N 1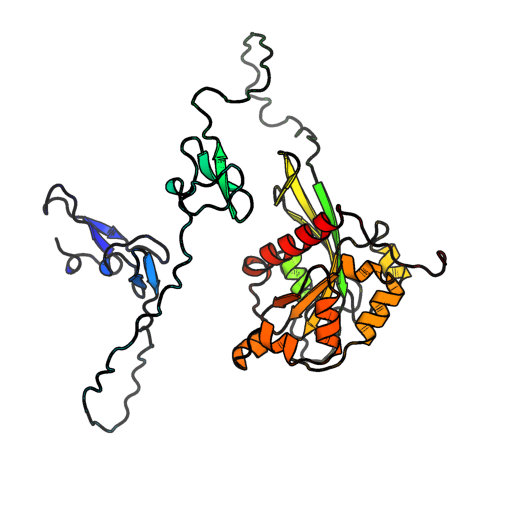
ATOM 795 C CA . SER A 1 103 ? -33.722 -13.712 -7.376 1.00 79.50 103 SER A CA 1
ATOM 796 C C . SER A 1 103 ? -34.391 -15.031 -7.772 1.00 79.50 103 SER A C 1
ATOM 798 O O . SER A 1 103 ? -34.795 -15.776 -6.895 1.00 79.50 103 SER A O 1
ATOM 800 N N . SER A 1 104 ? -34.446 -15.351 -9.070 1.00 80.62 104 SER A N 1
ATOM 801 C CA . SER A 1 104 ? -34.873 -16.662 -9.582 1.00 80.62 104 SER A CA 1
ATOM 802 C C . SER A 1 104 ? -33.929 -17.805 -9.208 1.00 80.62 104 SER A C 1
ATOM 804 O O . SER A 1 104 ? -34.327 -18.963 -9.272 1.00 80.62 104 SER A O 1
ATOM 806 N N . ASP A 1 105 ? -32.683 -17.481 -8.851 1.00 82.12 105 ASP A N 1
ATOM 807 C CA . ASP A 1 105 ? -31.656 -18.460 -8.490 1.00 82.12 105 ASP A CA 1
ATOM 808 C C . ASP A 1 105 ? -31.791 -18.886 -7.015 1.00 82.12 105 ASP A C 1
ATOM 810 O O . ASP A 1 105 ? -31.129 -19.822 -6.573 1.00 82.12 105 ASP A O 1
ATOM 814 N N . CYS A 1 106 ? -32.649 -18.205 -6.250 1.00 84.38 106 CYS A N 1
ATOM 815 C CA . CYS A 1 106 ? -32.881 -18.423 -4.829 1.00 84.38 106 CYS A CA 1
ATOM 816 C C . CYS A 1 106 ? -34.217 -19.139 -4.582 1.00 84.38 106 CYS A C 1
ATOM 818 O O . CYS A 1 106 ? -35.125 -19.101 -5.411 1.00 84.38 106 CYS A O 1
ATOM 820 N N . SER A 1 107 ? -34.342 -19.803 -3.431 1.00 86.25 107 SER A N 1
ATOM 821 C CA . SER A 1 107 ? -35.590 -20.451 -2.997 1.00 86.25 107 SER A CA 1
ATOM 822 C C . SER A 1 107 ? -36.734 -19.439 -2.838 1.00 86.25 107 SER A C 1
ATOM 824 O O . SER A 1 107 ? -36.481 -18.259 -2.624 1.00 86.25 107 SER A O 1
ATOM 826 N N . ASP A 1 108 ? -37.993 -19.887 -2.912 1.00 78.25 108 ASP A N 1
ATOM 827 C CA . ASP A 1 108 ? -39.183 -19.019 -3.067 1.00 78.25 108 ASP A CA 1
ATOM 828 C C . ASP A 1 108 ? -39.428 -17.996 -1.935 1.00 78.25 108 ASP A C 1
ATOM 830 O O . ASP A 1 108 ? -40.233 -17.079 -2.086 1.00 78.25 108 ASP A O 1
ATOM 834 N N . SER A 1 109 ? -38.717 -18.110 -0.811 1.00 76.75 109 SER A N 1
ATOM 835 C CA . SER A 1 109 ? -38.739 -17.171 0.321 1.00 76.75 109 SER A CA 1
ATOM 836 C C . SER A 1 109 ? -37.520 -16.238 0.390 1.00 76.75 109 SER A C 1
ATOM 838 O O . SER A 1 109 ? -37.382 -15.468 1.347 1.00 76.75 109 SER A O 1
ATOM 840 N N . LEU A 1 110 ? -36.628 -16.292 -0.606 1.00 85.38 110 LEU A N 1
ATOM 841 C CA . LEU A 1 110 ? -35.345 -15.598 -0.634 1.00 85.38 110 LEU A CA 1
ATOM 842 C C . LEU A 1 110 ? -35.218 -14.681 -1.864 1.00 85.38 110 LEU A C 1
ATOM 844 O O . LEU A 1 110 ? -35.636 -15.013 -2.967 1.00 85.38 110 LEU A O 1
ATOM 848 N N . CYS A 1 111 ? -34.577 -13.527 -1.697 1.00 84.75 111 CYS A N 1
ATOM 849 C CA . CYS A 1 111 ? -34.234 -12.603 -2.771 1.00 84.75 111 CYS A CA 1
ATOM 850 C C . CYS A 1 111 ? -32.717 -12.512 -2.928 1.00 84.75 111 CYS A C 1
ATOM 852 O O . CYS A 1 111 ? -31.966 -12.547 -1.949 1.00 84.75 111 CYS A O 1
ATOM 854 N N . CYS A 1 112 ? -32.265 -12.359 -4.172 1.00 83.75 112 CYS A N 1
ATOM 855 C CA . CYS A 1 112 ? -30.863 -12.130 -4.456 1.00 83.75 112 CYS A CA 1
ATOM 856 C C . CYS A 1 112 ? -30.483 -10.696 -4.081 1.00 83.75 112 CYS A C 1
ATOM 858 O O . CYS A 1 112 ? -30.741 -9.745 -4.823 1.00 83.75 112 CYS A O 1
ATOM 860 N N . ALA A 1 113 ? -29.862 -10.543 -2.916 1.00 80.69 113 ALA A N 1
ATOM 861 C CA . ALA A 1 113 ? -29.515 -9.252 -2.350 1.00 80.69 113 ALA A CA 1
ATOM 862 C C . ALA A 1 113 ? -27.998 -9.083 -2.270 1.00 80.69 113 ALA A C 1
ATOM 864 O O . ALA A 1 113 ? -27.224 -10.027 -2.100 1.00 80.69 113 ALA A O 1
ATOM 865 N N . ARG A 1 114 ? -27.541 -7.837 -2.385 1.00 71.88 114 ARG A N 1
ATOM 866 C CA . ARG A 1 114 ? -26.118 -7.530 -2.254 1.00 71.88 114 ARG A CA 1
ATOM 867 C C . ARG A 1 114 ? -25.704 -7.646 -0.787 1.00 71.88 114 ARG A C 1
ATOM 869 O O . ARG A 1 114 ? -26.312 -7.025 0.082 1.00 71.88 114 ARG A O 1
ATOM 876 N N . HIS A 1 115 ? -24.643 -8.395 -0.518 1.00 56.06 115 HIS A N 1
ATOM 877 C CA . HIS A 1 115 ? -24.045 -8.513 0.806 1.00 56.06 115 HIS A CA 1
ATOM 878 C C . HIS A 1 115 ? -22.534 -8.520 0.643 1.00 56.06 115 HIS A C 1
ATOM 880 O O . HIS A 1 115 ? -22.029 -9.407 -0.026 1.00 56.06 115 HIS A O 1
ATOM 886 N N . PHE A 1 116 ? -21.856 -7.489 1.165 1.00 59.22 116 PHE A N 1
ATOM 887 C CA . PHE A 1 116 ? -20.411 -7.223 1.037 1.00 59.22 116 PHE A CA 1
ATOM 888 C C . PHE A 1 116 ? -19.721 -7.809 -0.210 1.00 59.22 116 PHE A C 1
ATOM 890 O O . PHE A 1 116 ? -19.425 -8.995 -0.274 1.00 59.22 116 PHE A O 1
ATOM 897 N N . TRP A 1 117 ? -19.381 -6.961 -1.185 1.00 48.69 117 TRP A N 1
AT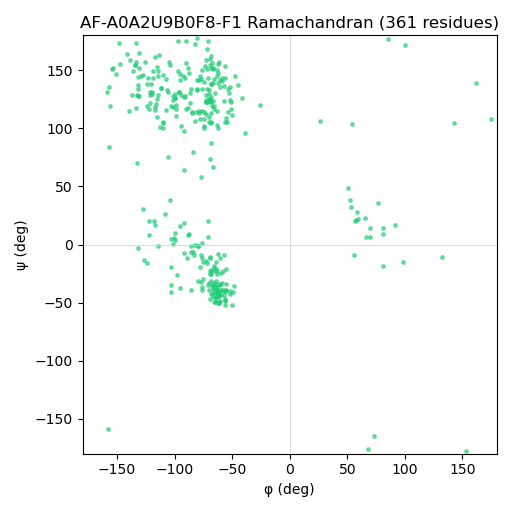OM 898 C CA . TRP A 1 117 ? -18.633 -7.309 -2.414 1.00 48.69 117 TRP A CA 1
ATOM 899 C C . TRP A 1 117 ? -19.222 -8.435 -3.303 1.00 48.69 117 TRP A C 1
ATOM 901 O O . TRP A 1 117 ? -18.790 -8.558 -4.444 1.00 48.69 117 TRP A O 1
ATOM 911 N N . THR A 1 118 ? -20.252 -9.169 -2.860 1.00 63.50 118 THR A N 1
ATOM 912 C CA . THR A 1 118 ? -20.923 -10.266 -3.580 1.00 63.50 118 THR A CA 1
ATOM 913 C C . THR A 1 118 ? -22.457 -10.145 -3.507 1.00 63.50 118 THR A C 1
ATOM 915 O O . THR A 1 118 ? -23.008 -9.238 -2.867 1.00 63.50 118 THR A O 1
ATOM 918 N N . ARG A 1 119 ? -23.167 -11.008 -4.243 1.00 78.50 119 ARG A N 1
ATOM 919 C CA . ARG A 1 119 ? -24.630 -11.145 -4.211 1.00 78.50 119 ARG A CA 1
ATOM 920 C C . ARG A 1 119 ? -24.975 -12.523 -3.669 1.00 78.50 119 ARG A C 1
ATOM 922 O O . ARG A 1 119 ? -24.448 -13.503 -4.188 1.00 78.50 119 ARG A O 1
ATOM 929 N N . ILE A 1 120 ? -25.840 -12.569 -2.660 1.00 84.50 120 ILE A N 1
ATOM 930 C CA . ILE A 1 120 ? -26.247 -13.809 -1.995 1.00 84.50 120 ILE A CA 1
ATOM 931 C C . ILE A 1 120 ? -27.765 -13.867 -1.784 1.00 84.50 120 ILE A C 1
ATOM 933 O O . ILE A 1 120 ? -28.423 -12.825 -1.683 1.00 84.50 120 ILE A O 1
ATOM 937 N N . CYS A 1 121 ? -28.322 -15.072 -1.691 1.00 86.69 121 CYS A N 1
ATOM 938 C CA . CYS A 1 121 ? -29.732 -15.292 -1.371 1.00 86.69 121 CYS A CA 1
ATOM 939 C C . CYS A 1 121 ? -30.029 -14.923 0.095 1.00 86.69 121 CYS A C 1
ATOM 941 O O . CYS A 1 121 ? -29.376 -15.420 1.015 1.00 86.69 121 CYS A O 1
ATOM 943 N N . LYS A 1 122 ? -31.012 -14.043 0.327 1.00 82.31 122 LYS A N 1
ATOM 944 C CA . LYS A 1 122 ? -31.428 -13.566 1.660 1.00 82.31 122 LYS A CA 1
ATOM 945 C C . LYS A 1 122 ? -32.940 -13.652 1.866 1.00 82.31 122 LYS A C 1
ATOM 947 O O . LYS A 1 122 ? -33.655 -13.468 0.890 1.00 82.31 122 LYS A O 1
ATOM 952 N N . PRO A 1 123 ? -33.438 -13.822 3.104 1.00 83.38 123 PRO A N 1
ATOM 953 C CA . PRO A 1 123 ? -34.873 -13.825 3.386 1.00 83.38 123 PRO A CA 1
ATOM 954 C C . PRO A 1 123 ? -35.569 -12.545 2.928 1.00 83.38 123 PRO A C 1
ATOM 956 O O . PRO A 1 123 ? -35.067 -11.440 3.149 1.00 83.38 123 PRO A O 1
ATOM 959 N N . VAL A 1 124 ? -36.735 -12.696 2.300 1.00 79.81 124 VAL A N 1
ATOM 960 C CA . VAL A 1 124 ? -37.623 -11.572 1.989 1.00 79.81 124 VAL A CA 1
ATOM 961 C C . VAL A 1 124 ? -38.360 -11.184 3.268 1.00 79.81 124 VAL A C 1
ATOM 963 O O . VAL A 1 124 ? -39.224 -11.920 3.741 1.00 79.81 124 VAL A O 1
ATOM 966 N N . LEU A 1 125 ? -38.004 -10.034 3.843 1.00 57.62 125 LEU A N 1
ATOM 967 C CA . LEU A 1 125 ? -38.729 -9.457 4.976 1.00 57.62 125 LEU A CA 1
ATOM 968 C C . LEU A 1 125 ? -40.127 -9.050 4.493 1.00 57.62 125 LEU A C 1
ATOM 970 O O . LEU A 1 125 ? -40.249 -8.308 3.517 1.00 57.62 125 LEU A O 1
ATOM 974 N N . ARG A 1 126 ? -41.179 -9.560 5.140 1.00 46.12 126 ARG A N 1
ATOM 975 C CA . ARG A 1 126 ? -42.553 -9.124 4.861 1.00 46.12 126 ARG A CA 1
ATOM 976 C C . ARG A 1 126 ? -42.811 -7.761 5.505 1.00 46.12 126 ARG A C 1
ATOM 978 O O . ARG A 1 126 ? -42.215 -7.413 6.523 1.00 46.12 126 ARG A O 1
ATOM 985 N N . GLU A 1 127 ? -43.689 -7.000 4.865 1.00 41.16 127 GLU A N 1
ATOM 986 C CA . GLU A 1 127 ? -44.117 -5.659 5.258 1.00 41.16 127 GLU A CA 1
ATOM 987 C C . GLU A 1 127 ? -44.616 -5.671 6.716 1.00 41.16 127 GLU A C 1
ATOM 989 O O . GLU A 1 127 ? -45.585 -6.358 7.033 1.00 41.16 127 GLU A O 1
ATOM 994 N N . GLY A 1 128 ? -43.901 -4.982 7.614 1.00 49.38 128 GLY A N 1
ATOM 995 C CA . GLY A 1 128 ? -44.254 -4.884 9.039 1.00 49.38 128 GLY A CA 1
ATOM 996 C C . GLY A 1 128 ? -43.130 -5.141 10.048 1.00 49.38 128 GLY A C 1
ATOM 997 O O . GLY A 1 128 ? -43.315 -4.824 11.216 1.00 49.38 128 GLY A O 1
ATOM 998 N N . GLN A 1 129 ? -41.957 -5.638 9.640 1.00 43.47 129 GLN A N 1
ATOM 999 C CA . GLN A 1 129 ? -40.818 -5.806 10.556 1.00 43.47 129 GLN A CA 1
ATOM 1000 C C . GLN A 1 129 ? -39.744 -4.743 10.294 1.00 43.47 129 GLN A C 1
ATOM 1002 O O . GLN A 1 129 ? -38.716 -4.988 9.666 1.00 43.47 129 GLN A O 1
ATOM 1007 N N . MET A 1 130 ? -40.035 -3.520 10.742 1.00 39.41 130 MET A N 1
ATOM 1008 C CA . MET A 1 130 ? -38.997 -2.558 11.102 1.00 39.41 130 MET A CA 1
ATOM 1009 C C . MET A 1 130 ? -38.665 -2.803 12.570 1.00 39.41 130 MET A C 1
ATOM 1011 O O . MET A 1 130 ? -39.529 -2.621 13.425 1.00 39.41 130 MET A O 1
ATOM 1015 N N . ASP A 1 131 ? -37.427 -3.188 12.865 1.00 32.56 131 ASP A N 1
ATOM 1016 C CA . ASP A 1 131 ? -36.898 -3.087 14.223 1.00 32.56 131 ASP A CA 1
ATOM 1017 C C . ASP A 1 131 ? -36.748 -1.593 14.551 1.00 32.56 131 ASP A C 1
ATOM 1019 O O . ASP A 1 131 ? -35.718 -0.969 14.287 1.00 32.56 131 ASP A O 1
ATOM 1023 N N . LEU A 1 132 ? -37.826 -0.990 15.051 1.00 36.78 132 LEU A N 1
ATOM 1024 C CA . LEU A 1 132 ? -37.796 0.331 15.665 1.00 36.78 132 LEU A CA 1
ATOM 1025 C C . LEU A 1 132 ? -37.287 0.182 17.113 1.00 36.78 132 LEU A C 1
ATOM 1027 O O . LEU A 1 132 ? -37.768 -0.692 17.837 1.00 36.78 132 LEU A O 1
ATOM 1031 N N . PRO A 1 133 ? -36.333 1.017 17.566 1.00 37.78 133 PRO A N 1
ATOM 1032 C CA . PRO A 1 133 ? -35.977 1.097 18.980 1.00 37.78 133 PRO A CA 1
ATOM 1033 C C . PRO A 1 133 ? -37.149 1.686 19.790 1.00 37.78 133 PRO A C 1
ATOM 1035 O O . PRO A 1 133 ? -37.976 2.403 19.223 1.00 37.78 133 PRO A O 1
ATOM 1038 N N . PRO A 1 134 ? -37.255 1.411 21.105 1.00 32.56 134 PRO A N 1
ATOM 1039 C CA . PRO A 1 134 ? -38.447 1.759 21.867 1.00 32.56 134 PRO A CA 1
ATOM 1040 C C . PRO A 1 134 ? -38.565 3.277 22.052 1.00 32.56 134 PRO A C 1
ATOM 1042 O O . PRO A 1 134 ? -37.672 3.930 22.594 1.00 32.56 134 PRO A O 1
ATOM 1045 N N . GLU A 1 135 ? -39.704 3.822 21.629 1.00 26.81 135 GLU A N 1
ATOM 1046 C CA . GLU A 1 135 ? -40.160 5.178 21.930 1.00 26.81 135 GLU A CA 1
ATOM 1047 C C . GLU A 1 135 ? -40.524 5.292 23.419 1.00 26.81 135 GLU A C 1
ATOM 1049 O O . GLU A 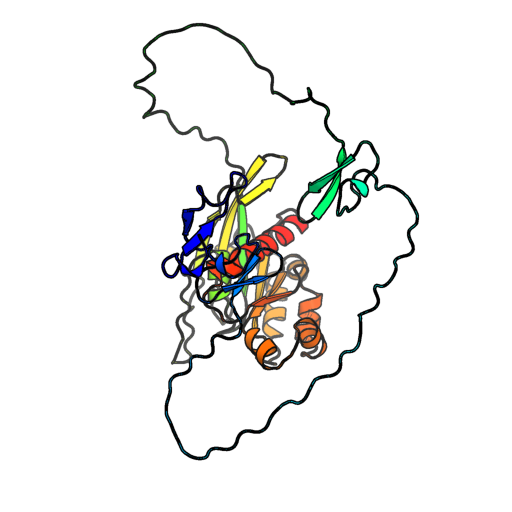1 135 ? -41.370 4.557 23.929 1.00 26.81 135 GLU A O 1
ATOM 1054 N N . ARG A 1 136 ? -39.918 6.254 24.125 1.00 31.66 136 ARG A N 1
ATOM 1055 C CA . ARG A 1 136 ? -40.482 6.815 25.360 1.00 31.66 136 ARG A CA 1
ATOM 1056 C C . ARG A 1 136 ? -41.174 8.125 25.009 1.00 31.66 136 ARG A C 1
ATOM 1058 O O . ARG A 1 136 ? -40.519 9.107 24.669 1.00 31.66 136 ARG A O 1
ATOM 1065 N N . SER A 1 137 ? -42.498 8.123 25.097 1.00 28.38 137 SER A N 1
ATOM 1066 C CA . SER A 1 137 ? -43.337 9.317 25.020 1.00 28.38 137 SER A CA 1
ATOM 1067 C C . SER A 1 137 ? -43.108 10.227 26.227 1.00 28.38 137 SER A C 1
ATOM 1069 O O . SER A 1 137 ? -43.081 9.725 27.342 1.00 28.38 137 SER A O 1
ATOM 1071 N N . HIS A 1 138 ? -43.058 11.547 26.017 1.00 32.72 138 HIS A N 1
ATOM 1072 C CA . HIS A 1 138 ? -43.785 12.526 26.839 1.00 32.72 138 HIS A CA 1
ATOM 1073 C C . HIS A 1 138 ? -44.008 13.839 26.064 1.00 32.72 138 HIS A C 1
ATOM 1075 O O . HIS A 1 138 ? -43.128 14.344 25.371 1.00 32.72 138 HIS A O 1
ATOM 1081 N N . HIS A 1 139 ? -45.239 14.339 26.174 1.00 32.44 139 HIS A N 1
ATOM 1082 C CA . HIS A 1 139 ? -45.794 15.553 25.578 1.00 32.44 139 HIS A CA 1
ATOM 1083 C C . HIS A 1 139 ? -45.225 16.860 26.157 1.00 32.44 139 HIS A C 1
ATOM 1085 O O . HIS A 1 139 ? -44.839 16.903 27.321 1.00 32.44 139 HIS A O 1
ATOM 1091 N N . GLY A 1 140 ? -45.354 17.954 25.392 1.00 28.91 140 GLY A N 1
ATOM 1092 C CA . GLY A 1 140 ? -45.529 19.303 25.953 1.00 28.91 140 GLY A CA 1
ATOM 1093 C C . GLY A 1 140 ? -44.816 20.422 25.192 1.00 28.91 140 GLY A C 1
ATOM 1094 O O . GLY A 1 140 ? -43.609 20.589 25.313 1.00 28.91 140 GLY A O 1
ATOM 1095 N N . ASN A 1 141 ? -45.577 21.212 24.432 1.00 36.62 141 ASN A N 1
ATOM 1096 C CA . ASN A 1 141 ? -45.128 22.373 23.654 1.00 36.62 141 ASN A CA 1
ATOM 1097 C C . ASN A 1 141 ? -44.559 23.519 24.518 1.00 36.62 141 ASN A C 1
ATOM 1099 O O . ASN A 1 141 ? -45.145 23.853 25.543 1.00 36.62 141 ASN A O 1
ATOM 1103 N N . SER A 1 142 ? -43.536 24.233 24.021 1.00 33.16 142 SER A N 1
ATOM 1104 C CA . SER A 1 142 ? -43.374 25.678 24.273 1.00 33.16 142 SER A CA 1
ATOM 1105 C C . SER A 1 142 ? -42.476 26.361 23.226 1.00 33.16 142 SER A C 1
ATOM 1107 O O . SER A 1 142 ? -41.385 25.896 22.885 1.00 33.16 142 SER A O 1
ATOM 1109 N N . LEU A 1 143 ? -42.978 27.478 22.700 1.00 34.34 143 LEU A N 1
ATOM 1110 C CA . LEU A 1 143 ? -42.511 28.280 21.564 1.00 34.34 143 LEU A CA 1
ATOM 1111 C C . LEU A 1 143 ? -41.298 29.170 21.919 1.00 34.34 143 LEU A C 1
ATOM 1113 O O . LEU A 1 143 ? -41.347 30.387 21.781 1.00 34.34 143 LEU A O 1
ATOM 1117 N N . VAL A 1 144 ? -40.194 28.572 22.385 1.00 35.62 144 VAL A N 1
ATOM 1118 C CA . VAL A 1 144 ? -38.940 29.309 22.693 1.00 35.62 144 VAL A CA 1
ATOM 1119 C C . VAL A 1 144 ? -37.679 28.646 22.092 1.00 35.62 144 VAL A C 1
ATOM 1121 O O . VAL A 1 144 ? -36.583 29.196 22.142 1.00 35.62 144 VAL A O 1
ATOM 1124 N N . SER A 1 145 ? -37.781 27.489 21.427 1.00 32.41 145 SER A N 1
ATOM 1125 C CA . SER A 1 145 ? -36.591 26.723 21.000 1.00 32.41 145 SER A CA 1
ATOM 1126 C C . SER A 1 145 ? -35.970 27.119 19.649 1.00 32.41 145 SER A C 1
ATOM 1128 O O . SER A 1 145 ? -34.882 26.637 19.325 1.00 32.41 145 SER A O 1
ATOM 1130 N N . ILE A 1 146 ? -36.583 28.020 18.872 1.00 37.78 146 ILE A N 1
ATOM 1131 C CA . ILE A 1 146 ? -36.120 28.339 17.505 1.00 37.78 146 ILE A CA 1
ATOM 1132 C C . ILE A 1 146 ? -34.765 29.082 17.496 1.00 37.78 146 ILE A C 1
ATOM 1134 O O . ILE A 1 146 ? -34.011 28.952 16.534 1.00 37.78 146 ILE A O 1
ATOM 1138 N N . LEU A 1 147 ? -34.374 29.746 18.592 1.00 35.50 147 LEU A N 1
ATOM 1139 C CA . LEU A 1 147 ? -33.116 30.509 18.675 1.00 35.50 147 LEU A CA 1
ATOM 1140 C C . LEU A 1 147 ? -31.949 29.791 19.382 1.00 35.50 147 LEU A C 1
ATOM 1142 O O . LEU A 1 147 ? -30.863 30.350 19.472 1.00 35.50 147 LEU A O 1
ATOM 1146 N N . SER A 1 148 ? -32.102 28.526 19.795 1.00 31.91 148 SER A N 1
ATOM 1147 C CA . SER A 1 148 ? -30.975 27.702 20.298 1.00 31.91 148 SER A CA 1
ATOM 1148 C C . SER A 1 148 ? -30.418 26.722 19.253 1.00 31.91 148 SER A C 1
ATOM 1150 O O . SER A 1 148 ? -29.598 25.858 19.559 1.00 31.91 148 SER A O 1
ATOM 1152 N N . ARG A 1 149 ? -30.848 26.865 17.991 1.00 35.97 149 ARG A N 1
ATOM 1153 C CA . ARG A 1 149 ? -30.494 25.989 16.860 1.00 35.97 149 ARG A CA 1
ATOM 1154 C C . ARG A 1 149 ? -29.112 26.272 16.247 1.00 35.97 149 ARG A C 1
ATOM 1156 O O . ARG A 1 149 ? -28.719 25.576 15.321 1.00 35.97 149 ARG A O 1
ATOM 1163 N N . TRP A 1 150 ? -28.391 27.271 16.762 1.00 38.69 150 TRP A N 1
ATOM 1164 C CA . TRP A 1 150 ? -27.057 27.678 16.291 1.00 38.69 150 TRP A CA 1
ATOM 1165 C C . TRP A 1 150 ? -25.971 27.643 17.373 1.00 38.69 150 TRP A C 1
ATOM 1167 O O . TRP A 1 150 ? -24.853 28.077 17.127 1.00 38.69 150 TRP A O 1
ATOM 1177 N N . ASN A 1 151 ? -26.268 27.101 18.556 1.00 37.75 151 ASN A N 1
ATOM 1178 C CA . ASN A 1 151 ? -25.249 26.808 19.559 1.00 37.75 151 ASN A CA 1
ATOM 1179 C C . ASN A 1 151 ? -25.765 25.724 20.509 1.00 37.75 151 ASN A C 1
ATOM 1181 O O . ASN A 1 151 ? -26.324 25.992 21.570 1.00 37.75 151 ASN A O 1
ATOM 1185 N N . ARG A 1 152 ? -25.615 24.469 20.095 1.00 33.09 152 ARG A N 1
ATOM 1186 C CA . ARG A 1 152 ? -25.609 23.340 21.018 1.00 33.09 152 ARG A CA 1
ATOM 1187 C C . ARG A 1 152 ? -24.431 22.472 20.629 1.00 33.09 152 ARG A C 1
ATOM 1189 O O . ARG A 1 152 ? -24.365 22.025 19.483 1.00 33.09 152 ARG A O 1
ATOM 1196 N N . GLN A 1 153 ? -23.496 22.350 21.572 1.00 41.53 153 GLN A N 1
ATOM 1197 C CA . GLN A 1 153 ? -22.394 21.401 21.572 1.00 41.53 153 GLN A CA 1
ATOM 1198 C C . GLN A 1 153 ? -22.750 20.171 20.742 1.00 41.53 153 GLN A C 1
ATOM 1200 O O . GLN A 1 153 ? -23.736 19.482 21.004 1.00 41.53 153 GLN A O 1
ATOM 1205 N N . ARG A 1 154 ? -21.940 19.946 19.711 1.00 35.50 154 ARG A N 1
ATOM 1206 C CA . ARG A 1 154 ? -21.918 18.705 18.961 1.00 35.50 154 ARG A CA 1
ATOM 1207 C C . ARG A 1 154 ? -21.496 17.635 19.959 1.00 35.50 154 ARG A C 1
ATOM 1209 O O . ARG A 1 154 ? -20.329 17.575 20.321 1.00 35.50 154 ARG A O 1
ATOM 1216 N N . ASP A 1 155 ? -22.494 16.912 20.442 1.00 36.62 155 ASP A N 1
ATOM 1217 C CA . ASP A 1 155 ? -22.380 15.754 21.315 1.00 36.62 155 ASP A CA 1
ATOM 1218 C C . ASP A 1 155 ? -21.217 14.868 20.845 1.00 36.62 155 ASP A C 1
ATOM 1220 O O . ASP A 1 155 ? -21.154 14.497 19.662 1.00 36.62 155 ASP A O 1
ATOM 1224 N N . ASP A 1 156 ? -20.296 14.565 21.761 1.00 40.19 156 ASP A N 1
ATOM 1225 C CA . ASP A 1 156 ? -19.251 13.547 21.630 1.00 40.19 156 ASP A CA 1
ATOM 1226 C C . ASP A 1 156 ? -19.920 12.162 21.589 1.00 40.19 156 ASP A C 1
ATOM 1228 O O . ASP A 1 156 ? -19.792 11.333 22.485 1.00 40.19 156 ASP A O 1
ATOM 1232 N N . ASN A 1 157 ? -20.675 11.891 20.525 1.00 44.75 157 ASN A N 1
ATOM 1233 C CA . ASN A 1 157 ? -21.013 10.526 20.173 1.00 44.75 157 ASN A CA 1
ATOM 1234 C C . ASN A 1 157 ? -19.698 9.886 19.724 1.00 44.75 157 ASN A C 1
ATOM 1236 O O . ASN A 1 157 ? -19.215 10.232 18.642 1.00 44.75 157 ASN A O 1
ATOM 1240 N N . GLU A 1 158 ? -19.103 9.040 20.573 1.00 54.69 158 GLU A N 1
ATOM 1241 C CA . GLU A 1 158 ? -17.905 8.242 20.300 1.00 54.69 158 GLU A CA 1
ATOM 1242 C C . GLU A 1 158 ? -17.955 7.724 18.861 1.00 54.69 158 GLU A C 1
ATOM 1244 O O . GLU A 1 158 ? -18.610 6.729 18.537 1.00 54.69 158 GLU A O 1
ATOM 1249 N N . ARG A 1 159 ? -17.299 8.434 17.939 1.00 62.19 159 ARG A N 1
ATOM 1250 C CA . ARG A 1 159 ? -17.186 7.943 16.573 1.00 62.19 159 ARG A CA 1
ATOM 1251 C C . ARG A 1 159 ? -16.339 6.695 16.688 1.00 62.19 159 ARG A C 1
ATOM 1253 O O . ARG A 1 159 ? -15.200 6.771 17.137 1.00 62.19 159 ARG A O 1
ATOM 1260 N N . ASN A 1 160 ? -16.892 5.550 16.305 1.00 85.38 160 ASN A N 1
ATOM 1261 C CA . ASN A 1 160 ? -16.104 4.339 16.156 1.00 85.38 160 ASN A CA 1
ATOM 1262 C C . ASN A 1 160 ? -14.971 4.662 15.173 1.00 85.38 160 ASN A C 1
ATOM 1264 O O . ASN A 1 160 ? -15.219 4.824 13.981 1.00 85.38 160 ASN A O 1
ATOM 1268 N N . VAL A 1 161 ? -13.741 4.817 15.668 1.00 92.50 161 VAL A N 1
ATOM 1269 C CA . VAL A 1 161 ? -12.565 5.112 14.843 1.00 92.50 161 VAL A CA 1
ATOM 1270 C C . VAL A 1 161 ? -11.610 3.934 14.922 1.00 92.50 161 VAL A C 1
ATOM 1272 O O . VAL A 1 161 ? -11.165 3.549 16.001 1.00 92.50 161 VAL A O 1
ATOM 1275 N N . LEU A 1 162 ? -11.244 3.387 13.766 1.00 95.19 162 LEU A N 1
ATOM 1276 C CA . LEU A 1 162 ? -10.138 2.444 13.651 1.00 95.19 162 LEU A CA 1
ATOM 1277 C C . LEU A 1 162 ? -8.892 3.193 13.174 1.00 95.19 162 LEU A C 1
ATOM 1279 O O . LEU A 1 162 ? -8.871 3.710 12.058 1.00 95.19 162 LEU A O 1
ATOM 1283 N N . ALA A 1 163 ? -7.850 3.240 14.002 1.00 96.06 163 ALA A N 1
ATOM 1284 C CA . ALA A 1 163 ? -6.564 3.831 13.644 1.00 96.06 163 ALA A CA 1
ATOM 1285 C C . ALA A 1 163 ? -5.547 2.743 13.277 1.00 96.06 163 ALA A C 1
ATOM 1287 O O . ALA A 1 163 ? -5.286 1.857 14.084 1.00 96.06 163 ALA A O 1
ATOM 1288 N N . LEU A 1 164 ? -4.964 2.817 12.078 1.00 97.75 164 LEU A N 1
ATOM 1289 C CA . LEU A 1 164 ? -3.966 1.862 11.590 1.00 97.75 164 LEU A CA 1
ATOM 1290 C C . LEU A 1 164 ? -2.643 2.564 11.276 1.00 97.75 164 LEU A C 1
ATOM 1292 O O . LEU A 1 164 ? -2.607 3.535 10.518 1.00 97.75 164 LEU A O 1
ATOM 1296 N N . ASN A 1 165 ? -1.553 2.017 11.813 1.00 97.69 165 ASN A N 1
ATOM 1297 C CA . ASN A 1 165 ? -0.182 2.379 11.448 1.00 97.69 165 ASN A CA 1
ATOM 1298 C C . ASN A 1 165 ? 0.259 1.549 10.239 1.00 97.69 165 ASN A C 1
ATOM 1300 O O . ASN A 1 165 ? 0.272 0.316 10.314 1.00 97.69 165 ASN A O 1
ATOM 1304 N N . VAL A 1 166 ? 0.633 2.227 9.158 1.00 98.19 166 VAL A N 1
ATOM 1305 C CA . VAL A 1 166 ? 1.088 1.626 7.903 1.00 98.19 166 VAL A CA 1
ATOM 1306 C C . VAL A 1 166 ? 2.530 2.048 7.648 1.00 98.19 166 VAL A C 1
ATOM 1308 O O . VAL A 1 166 ? 2.790 3.234 7.460 1.00 98.19 166 VAL A O 1
ATOM 1311 N N . LEU A 1 167 ? 3.461 1.096 7.648 1.00 97.62 167 LEU A N 1
ATOM 1312 C CA . LEU A 1 167 ? 4.886 1.357 7.425 1.00 97.62 167 LEU A CA 1
ATOM 1313 C C . LEU A 1 167 ? 5.263 1.034 5.977 1.00 97.62 167 LEU A C 1
ATOM 1315 O O . LEU A 1 167 ? 5.022 -0.085 5.524 1.00 97.62 167 LEU A O 1
ATOM 1319 N N . LEU A 1 168 ? 5.863 1.992 5.269 1.00 96.81 168 LEU A N 1
ATOM 1320 C CA . LEU A 1 168 ? 6.326 1.818 3.893 1.00 96.81 168 LEU A CA 1
ATOM 1321 C C . LEU A 1 168 ? 7.830 1.536 3.881 1.00 96.81 168 LEU A C 1
ATOM 1323 O O . LEU A 1 168 ? 8.622 2.363 4.333 1.00 96.81 168 LEU A O 1
ATOM 1327 N N . LEU A 1 169 ? 8.223 0.384 3.341 1.00 95.19 169 LEU A N 1
ATOM 1328 C CA . LEU A 1 169 ? 9.616 -0.038 3.172 1.00 95.19 169 LEU A CA 1
ATOM 1329 C C . LEU A 1 169 ? 9.878 -0.412 1.712 1.00 95.19 169 LEU A C 1
ATOM 1331 O O . LEU A 1 169 ? 8.957 -0.713 0.961 1.00 95.19 169 LEU A O 1
ATOM 1335 N N . GLY A 1 170 ? 11.135 -0.367 1.290 1.00 92.12 170 GLY A N 1
ATOM 1336 C CA . GLY A 1 170 ? 11.533 -0.548 -0.109 1.00 92.12 170 GLY A CA 1
ATOM 1337 C C . GLY A 1 170 ? 12.836 0.182 -0.397 1.00 92.12 170 GLY A C 1
ATOM 1338 O O . GLY A 1 170 ? 13.402 0.794 0.503 1.00 92.12 170 GLY A O 1
ATOM 1339 N N . ASP A 1 171 ? 13.301 0.157 -1.639 1.00 89.06 171 ASP A N 1
ATOM 1340 C CA . ASP A 1 171 ? 14.566 0.796 -2.016 1.00 89.06 171 ASP A CA 1
ATOM 1341 C C . ASP A 1 171 ? 14.419 2.247 -2.465 1.00 89.06 171 ASP A C 1
ATOM 1343 O O . ASP A 1 171 ? 13.313 2.786 -2.603 1.00 89.06 171 ASP A O 1
ATOM 1347 N N . ARG A 1 172 ? 15.559 2.902 -2.723 1.00 86.06 172 ARG A N 1
ATOM 1348 C CA . ARG A 1 172 ? 15.578 4.215 -3.381 1.00 86.06 172 ARG A CA 1
ATOM 1349 C C . ARG A 1 172 ? 14.802 4.136 -4.691 1.00 86.06 172 ARG A C 1
ATOM 1351 O O . ARG A 1 172 ? 14.995 3.217 -5.481 1.00 86.06 172 ARG A O 1
ATOM 1358 N N . GLN A 1 173 ? 13.944 5.129 -4.922 1.00 85.19 173 GLN A N 1
ATOM 1359 C CA . GLN A 1 173 ? 13.126 5.238 -6.137 1.00 85.19 173 GLN A CA 1
ATOM 1360 C C . GLN A 1 173 ? 12.178 4.047 -6.377 1.00 85.19 173 GLN A C 1
ATOM 1362 O O . GLN A 1 173 ? 11.749 3.829 -7.509 1.00 85.19 173 GLN A O 1
ATOM 1367 N N . SER A 1 174 ? 11.834 3.285 -5.334 1.00 88.88 174 SER A N 1
ATOM 1368 C CA . SER A 1 174 ? 10.827 2.217 -5.414 1.00 88.88 174 SER A CA 1
ATOM 1369 C C . SER A 1 174 ? 9.396 2.735 -5.555 1.00 88.88 174 SER A C 1
ATOM 1371 O O . SER A 1 174 ? 8.510 1.982 -5.931 1.00 88.88 174 SER A O 1
ATOM 1373 N N . GLY A 1 175 ? 9.147 4.015 -5.269 1.00 88.38 175 GLY A N 1
ATOM 1374 C CA . GLY A 1 175 ? 7.808 4.607 -5.314 1.00 88.38 175 GLY A CA 1
ATOM 1375 C C . GLY A 1 175 ? 7.049 4.558 -3.984 1.00 88.38 175 GLY A C 1
ATOM 1376 O O . GLY A 1 175 ? 5.839 4.766 -3.987 1.00 88.38 175 GLY A O 1
ATOM 1377 N N . ARG A 1 176 ? 7.730 4.324 -2.849 1.00 91.00 176 ARG A N 1
ATOM 1378 C CA . ARG A 1 176 ? 7.131 4.357 -1.493 1.00 91.00 176 ARG A CA 1
ATOM 1379 C C . ARG A 1 176 ? 6.316 5.622 -1.239 1.00 91.00 176 ARG A C 1
ATOM 1381 O O . ARG A 1 176 ? 5.138 5.523 -0.925 1.00 91.00 176 ARG A O 1
ATOM 1388 N N . SER A 1 177 ? 6.889 6.796 -1.478 1.00 89.12 177 SER A N 1
ATOM 1389 C CA . SER A 1 177 ? 6.213 8.082 -1.278 1.00 89.12 177 SER A CA 1
ATOM 1390 C C . SER A 1 177 ? 4.947 8.212 -2.141 1.00 89.12 177 SER A C 1
ATOM 1392 O O . SER A 1 177 ? 3.900 8.642 -1.660 1.00 89.12 177 SER A O 1
ATOM 1394 N N . SER A 1 178 ? 4.981 7.724 -3.388 1.00 89.19 178 SER A N 1
ATOM 1395 C CA . SER A 1 178 ? 3.805 7.668 -4.270 1.00 89.19 178 SER A CA 1
ATOM 1396 C C . SER A 1 178 ? 2.728 6.710 -3.745 1.00 89.19 178 SER A C 1
ATOM 1398 O O . SER A 1 178 ? 1.539 7.034 -3.764 1.00 89.19 178 SER A O 1
ATOM 1400 N N . VAL A 1 179 ? 3.124 5.545 -3.221 1.00 91.50 179 VAL A N 1
ATOM 1401 C CA . VAL A 1 179 ? 2.219 4.600 -2.544 1.00 91.50 179 VAL A CA 1
ATOM 1402 C C . VAL A 1 179 ? 1.601 5.245 -1.301 1.00 91.50 179 VAL A C 1
ATOM 1404 O O . VAL A 1 179 ? 0.399 5.107 -1.061 1.00 91.50 179 VAL A O 1
ATOM 1407 N N . GLY A 1 180 ? 2.396 5.990 -0.535 1.00 92.38 180 GLY A N 1
ATOM 1408 C CA . GLY A 1 180 ? 1.932 6.749 0.619 1.00 92.38 180 GLY A CA 1
ATOM 1409 C C . GLY A 1 180 ? 0.879 7.784 0.241 1.00 92.38 180 GLY A C 1
ATOM 1410 O O . GLY A 1 180 ? -0.170 7.852 0.877 1.00 92.38 180 GLY A O 1
ATOM 1411 N N . ASN A 1 181 ? 1.098 8.507 -0.854 1.00 89.94 181 ASN A N 1
ATOM 1412 C CA . ASN A 1 181 ? 0.143 9.459 -1.420 1.00 89.94 181 ASN A CA 1
ATOM 1413 C C . ASN A 1 181 ? -1.168 8.785 -1.844 1.00 89.94 181 ASN A C 1
ATOM 1415 O O . ASN A 1 181 ? -2.257 9.277 -1.542 1.00 89.94 181 ASN A O 1
ATOM 1419 N N . ALA A 1 182 ? -1.092 7.600 -2.453 1.00 89.31 182 ALA A N 1
ATOM 1420 C CA . ALA A 1 182 ? -2.276 6.807 -2.774 1.00 89.31 182 ALA A CA 1
ATOM 1421 C C . ALA A 1 182 ? -3.065 6.407 -1.512 1.00 89.31 182 ALA A C 1
ATOM 1423 O O . ALA A 1 182 ? -4.295 6.513 -1.487 1.00 89.31 182 ALA A O 1
ATOM 1424 N N . LEU A 1 183 ? -2.369 5.983 -0.451 1.00 92.38 183 LEU A N 1
ATOM 1425 C CA . LEU A 1 183 ? -2.975 5.625 0.835 1.00 92.38 183 LEU A CA 1
ATOM 1426 C C . LEU A 1 183 ? -3.642 6.826 1.507 1.00 92.38 183 LEU A C 1
ATOM 1428 O O . LEU A 1 183 ? -4.810 6.730 1.887 1.00 92.38 183 LEU A O 1
ATOM 1432 N N . ILE A 1 184 ? -2.938 7.953 1.603 1.00 91.38 184 ILE A N 1
ATOM 1433 C CA . ILE A 1 184 ? -3.438 9.205 2.191 1.00 91.38 184 ILE A CA 1
ATOM 1434 C C . ILE A 1 184 ? -4.547 9.831 1.329 1.00 91.38 184 ILE A C 1
ATOM 1436 O O . ILE A 1 184 ? -5.441 10.489 1.859 1.00 91.38 184 ILE A O 1
ATOM 1440 N N . GLY A 1 185 ? -4.575 9.544 0.025 1.00 87.75 185 GLY A N 1
ATOM 1441 C CA . GLY A 1 185 ? -5.551 10.110 -0.904 1.00 87.75 185 GLY A CA 1
ATOM 1442 C C . GLY A 1 185 ? -5.237 11.559 -1.276 1.00 87.75 185 GLY A C 1
ATOM 1443 O O . GLY A 1 185 ? -6.169 12.340 -1.462 1.00 87.75 185 GLY A O 1
ATOM 1444 N N . GLY A 1 186 ? -3.950 11.897 -1.390 1.00 85.25 186 GLY A N 1
ATOM 1445 C CA . GLY A 1 186 ? -3.461 13.224 -1.761 1.00 85.25 186 GLY A CA 1
ATOM 1446 C C . GLY A 1 186 ? -2.034 13.184 -2.319 1.00 85.25 186 GLY A C 1
ATOM 1447 O O . GLY A 1 186 ? -1.604 12.151 -2.829 1.00 85.25 186 GLY A O 1
ATOM 1448 N N . HIS A 1 187 ? -1.330 14.315 -2.275 1.00 84.62 187 HIS A N 1
ATOM 1449 C CA . HIS A 1 187 ? 0.028 14.503 -2.815 1.00 84.62 187 HIS A CA 1
ATOM 1450 C C . HIS A 1 187 ? 0.992 15.090 -1.770 1.00 84.62 187 HIS A C 1
ATOM 1452 O O . HIS A 1 187 ? 1.877 15.875 -2.093 1.00 84.62 187 HIS A O 1
ATOM 1458 N N . GLU A 1 188 ? 0.771 14.777 -0.499 1.00 86.44 188 GLU A N 1
ATOM 1459 C CA . GLU A 1 188 ? 1.482 15.378 0.626 1.00 86.44 188 GLU A CA 1
ATOM 1460 C C . GLU A 1 188 ? 2.917 14.852 0.800 1.00 86.44 188 GLU A C 1
ATOM 1462 O O . GLU A 1 188 ? 3.779 15.597 1.261 1.00 86.44 188 GLU A O 1
ATOM 1467 N N . PHE A 1 189 ? 3.205 13.604 0.414 1.00 84.56 189 PHE A N 1
ATOM 1468 C CA . PHE A 1 189 ? 4.584 13.134 0.280 1.00 84.56 189 PHE A CA 1
ATOM 1469 C C . PHE A 1 189 ? 5.191 13.686 -1.011 1.00 84.56 189 PHE A C 1
ATOM 1471 O O . PHE A 1 189 ? 4.588 13.593 -2.084 1.00 84.56 189 PHE A O 1
ATOM 1478 N N . GLN A 1 190 ? 6.412 14.209 -0.931 1.00 81.56 190 GLN A N 1
ATOM 1479 C CA . GLN A 1 190 ? 7.111 14.741 -2.099 1.00 81.56 190 GLN A CA 1
ATOM 1480 C C . GLN A 1 190 ? 7.548 13.603 -3.030 1.00 81.56 190 GLN A C 1
ATOM 1482 O O . GLN A 1 190 ? 8.279 12.696 -2.636 1.00 81.56 190 GLN A O 1
ATOM 1487 N N . THR A 1 191 ? 7.097 13.654 -4.283 1.00 75.50 191 THR A N 1
ATOM 1488 C CA . THR A 1 191 ? 7.383 12.636 -5.311 1.00 75.50 191 THR A CA 1
ATOM 1489 C C . THR A 1 191 ? 8.056 13.228 -6.548 1.00 75.50 191 THR A C 1
ATOM 1491 O O . THR A 1 191 ? 7.966 12.646 -7.630 1.00 75.50 191 THR A O 1
ATOM 1494 N N . ASP A 1 192 ? 8.666 14.408 -6.425 1.00 66.44 192 ASP A N 1
ATOM 1495 C CA . ASP A 1 192 ? 9.236 15.114 -7.569 1.00 66.44 192 ASP A CA 1
ATOM 1496 C C . ASP A 1 192 ? 10.296 14.271 -8.281 1.00 66.44 192 ASP A C 1
ATOM 1498 O O . ASP A 1 192 ? 11.054 13.512 -7.669 1.00 66.44 192 ASP A O 1
ATOM 1502 N N . ALA A 1 193 ? 10.315 14.387 -9.611 1.00 56.09 193 ALA A N 1
ATOM 1503 C CA . ALA A 1 193 ? 11.245 13.658 -10.455 1.00 56.09 193 ALA A CA 1
ATOM 1504 C C . ALA A 1 193 ? 12.667 14.106 -10.110 1.00 56.09 193 ALA A C 1
ATOM 1506 O O . ALA A 1 193 ? 13.101 15.191 -10.495 1.00 56.09 193 ALA A O 1
ATOM 1507 N N . CYS A 1 194 ? 13.395 13.281 -9.361 1.00 52.47 194 CYS A N 1
ATOM 1508 C CA . CYS A 1 194 ? 14.757 13.623 -9.011 1.00 52.47 194 CYS A CA 1
ATOM 1509 C C . CYS A 1 194 ? 15.664 13.440 -10.235 1.00 52.47 194 CYS A C 1
ATOM 1511 O O . CYS A 1 194 ? 16.035 12.320 -10.584 1.00 52.47 194 CYS A O 1
ATOM 1513 N N . VAL A 1 195 ? 16.008 14.552 -10.890 1.00 50.50 195 VAL A N 1
ATOM 1514 C CA . VAL A 1 195 ? 16.922 14.600 -12.046 1.00 50.50 195 VAL A CA 1
ATOM 1515 C C . VAL A 1 195 ? 18.370 14.285 -11.633 1.00 50.50 195 VAL A C 1
ATOM 1517 O O . VAL A 1 195 ? 19.158 13.818 -12.445 1.00 50.50 195 VAL A O 1
ATOM 1520 N N . SER A 1 196 ? 18.719 14.481 -10.358 1.00 55.09 196 SER A N 1
ATOM 1521 C CA . SER A 1 196 ? 20.089 14.380 -9.833 1.00 55.09 196 SER A CA 1
ATOM 1522 C C . SER A 1 196 ? 20.414 13.066 -9.106 1.00 55.09 196 SER A C 1
ATOM 1524 O O . SER A 1 196 ? 21.487 12.944 -8.522 1.00 55.09 196 SER A O 1
ATOM 1526 N N . GLY A 1 197 ? 19.512 12.076 -9.099 1.00 55.31 197 GLY A N 1
ATOM 1527 C CA . GLY A 1 197 ? 19.742 10.793 -8.412 1.00 55.31 197 GLY A CA 1
ATOM 1528 C C . GLY A 1 197 ? 19.759 10.870 -6.874 1.00 55.31 197 GLY A C 1
ATOM 1529 O O . GLY A 1 197 ? 20.037 9.868 -6.213 1.00 55.31 197 GLY A O 1
ATOM 1530 N N . VAL A 1 198 ? 19.435 12.028 -6.295 1.00 61.00 198 VAL A N 1
ATOM 1531 C CA . VAL A 1 198 ? 19.341 12.244 -4.845 1.00 61.00 198 VAL A CA 1
ATOM 1532 C C . VAL A 1 198 ? 17.990 11.723 -4.326 1.00 61.00 198 VAL A C 1
ATOM 1534 O O . VAL A 1 198 ? 16.960 11.829 -4.985 1.00 61.00 198 VAL A O 1
ATOM 1537 N N . SER A 1 199 ? 17.958 11.104 -3.145 1.00 63.66 199 SER A N 1
ATOM 1538 C CA . SER A 1 199 ? 16.680 10.708 -2.533 1.00 63.66 199 SER A CA 1
ATOM 1539 C C . SER A 1 199 ? 15.951 11.950 -2.023 1.00 63.66 199 SER A C 1
ATOM 1541 O O . SER A 1 199 ? 16.517 12.682 -1.217 1.00 63.66 199 SER A O 1
ATOM 1543 N N . VAL A 1 200 ? 14.706 12.168 -2.459 1.00 72.88 200 VAL A N 1
ATOM 1544 C CA . VAL A 1 200 ? 13.855 13.270 -1.965 1.00 72.88 200 VAL A CA 1
ATOM 1545 C C . VAL A 1 200 ? 13.488 13.042 -0.495 1.00 72.88 200 VAL A C 1
ATOM 1547 O O . VAL A 1 200 ? 13.567 13.952 0.323 1.00 72.88 200 VAL A O 1
ATOM 1550 N N . THR A 1 201 ? 13.169 11.799 -0.132 1.00 74.19 201 THR A N 1
ATOM 1551 C CA . THR A 1 201 ? 12.946 11.404 1.262 1.00 74.19 201 THR A CA 1
ATOM 1552 C C . THR A 1 201 ? 14.292 11.127 1.929 1.00 74.19 201 THR A C 1
ATOM 1554 O O . THR A 1 201 ? 14.932 10.108 1.642 1.00 74.19 201 THR A O 1
ATOM 1557 N N . THR A 1 202 ? 14.730 12.041 2.795 1.00 77.06 202 THR A N 1
ATOM 1558 C CA . THR A 1 202 ? 15.958 11.928 3.605 1.00 77.06 202 THR A CA 1
ATOM 1559 C C . THR A 1 202 ? 15.685 11.451 5.031 1.00 77.06 202 THR A C 1
ATOM 1561 O O . THR A 1 202 ? 16.537 10.802 5.632 1.00 77.06 202 THR A O 1
ATOM 1564 N N . GLU A 1 203 ? 14.480 11.698 5.542 1.00 82.12 203 GLU A N 1
ATOM 1565 C CA . GLU A 1 203 ? 14.041 1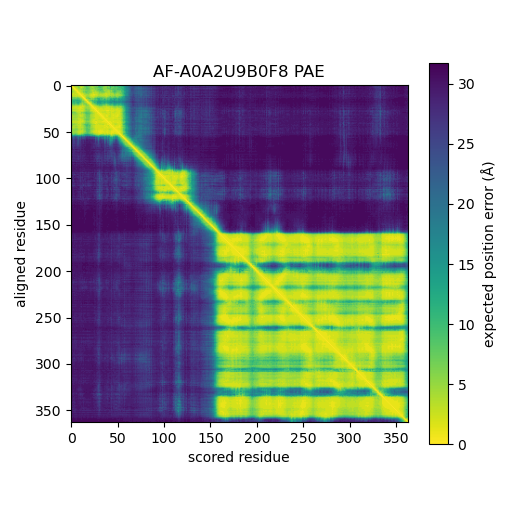1.359 6.898 1.00 82.12 203 GLU A CA 1
ATOM 1566 C C . GLU A 1 203 ? 12.689 10.639 6.879 1.00 82.12 203 GLU A C 1
ATOM 1568 O O . GLU A 1 203 ? 11.980 10.647 5.871 1.00 82.12 203 GLU A O 1
ATOM 1573 N N . CYS A 1 204 ? 12.322 9.994 7.991 1.00 86.00 204 CYS A N 1
ATOM 1574 C CA . CYS A 1 204 ? 11.015 9.350 8.101 1.00 86.00 204 CYS A CA 1
ATOM 1575 C C . CYS A 1 204 ? 9.908 10.406 8.161 1.00 86.00 204 CYS A C 1
ATOM 1577 O O . CYS A 1 204 ? 9.889 11.236 9.068 1.00 86.00 204 CYS A O 1
ATOM 1579 N N . GLN A 1 205 ? 8.952 10.337 7.239 1.00 90.25 205 GLN A N 1
ATOM 1580 C CA . GLN A 1 205 ? 7.805 11.238 7.202 1.00 90.25 205 GLN A CA 1
ATOM 1581 C C . GLN A 1 205 ? 6.551 10.502 7.654 1.00 90.25 205 GLN A C 1
ATOM 1583 O O . GLN A 1 205 ? 6.254 9.399 7.196 1.00 90.25 205 GLN A O 1
ATOM 1588 N N . VAL A 1 206 ? 5.788 11.125 8.549 1.00 93.69 206 VAL A N 1
ATOM 1589 C CA . VAL A 1 206 ? 4.539 10.564 9.061 1.00 93.69 206 VAL A CA 1
ATOM 1590 C C . VAL A 1 206 ? 3.386 11.456 8.660 1.00 93.69 206 VAL A C 1
ATOM 1592 O O . VAL A 1 206 ? 3.309 12.606 9.082 1.00 93.69 206 VAL A O 1
ATOM 1595 N N . LEU A 1 207 ? 2.437 10.887 7.927 1.00 93.56 207 LEU A N 1
ATOM 1596 C CA . LEU A 1 207 ? 1.196 11.560 7.581 1.00 93.56 207 LEU A CA 1
ATOM 1597 C C . LEU A 1 207 ? -0.001 10.817 8.148 1.00 93.56 207 LEU A C 1
ATOM 1599 O O . LEU A 1 207 ? -0.041 9.588 8.194 1.00 93.56 207 LEU A O 1
ATOM 1603 N N . ARG A 1 208 ? -1.001 11.581 8.583 1.00 95.06 208 ARG A N 1
ATOM 1604 C CA . ARG A 1 208 ? -2.250 11.054 9.128 1.00 95.06 208 ARG A CA 1
ATOM 1605 C C . ARG A 1 208 ? -3.426 11.568 8.316 1.00 95.06 208 ARG A C 1
ATOM 1607 O O . ARG A 1 208 ? -3.572 12.772 8.129 1.00 95.06 208 ARG A O 1
ATOM 1614 N N . ARG A 1 209 ? -4.321 10.664 7.919 1.00 94.69 209 ARG A N 1
ATOM 1615 C CA . ARG A 1 209 ? -5.592 11.013 7.277 1.00 94.69 209 ARG A CA 1
ATOM 1616 C C . ARG A 1 209 ? -6.749 10.274 7.927 1.00 94.69 209 ARG A C 1
ATOM 1618 O O . ARG A 1 209 ? -6.661 9.072 8.161 1.00 94.69 209 ARG A O 1
ATOM 1625 N N . ASN A 1 210 ? -7.826 11.002 8.206 1.00 95.06 210 ASN A N 1
ATOM 1626 C CA . ASN A 1 210 ? -9.107 10.425 8.597 1.00 95.06 210 ASN A CA 1
ATOM 1627 C C . ASN A 1 210 ? -10.000 10.320 7.352 1.00 95.06 210 ASN A C 1
ATOM 1629 O O . ASN A 1 210 ? -10.136 11.284 6.597 1.00 95.06 210 ASN A O 1
ATOM 1633 N N . PHE A 1 211 ? -10.591 9.147 7.164 1.00 93.19 211 PHE A N 1
ATOM 1634 C CA . PHE A 1 211 ? -11.652 8.877 6.215 1.00 93.19 211 PHE A CA 1
ATOM 1635 C C . PHE A 1 211 ? -12.948 8.618 6.996 1.00 93.19 211 PHE A C 1
ATOM 1637 O O . PHE A 1 211 ? -13.135 7.506 7.507 1.00 93.19 211 PHE A O 1
ATOM 1644 N N . PRO A 1 212 ? -13.837 9.623 7.098 1.00 93.50 212 PRO A N 1
ATOM 1645 C CA . PRO A 1 212 ? -15.095 9.471 7.805 1.00 93.50 212 PRO A CA 1
ATOM 1646 C C . PRO A 1 212 ? -15.963 8.415 7.138 1.00 93.50 212 PRO A C 1
ATOM 1648 O O . PRO A 1 212 ? -16.022 8.350 5.906 1.00 93.50 212 PRO A O 1
ATOM 1651 N N . GLY A 1 213 ? -16.627 7.593 7.939 1.00 91.81 213 GLY A N 1
ATOM 1652 C CA . GLY A 1 213 ? -17.624 6.674 7.416 1.00 91.81 213 GLY A CA 1
ATOM 1653 C C . GLY A 1 213 ? -17.093 5.576 6.493 1.00 91.81 213 GLY A C 1
ATOM 1654 O O . GLY A 1 213 ? -17.804 5.068 5.623 1.00 91.81 213 GLY A O 1
ATOM 1655 N N . TYR A 1 214 ? -15.803 5.249 6.610 1.00 93.06 214 TYR A N 1
ATOM 1656 C CA . TYR A 1 214 ? -15.095 4.466 5.599 1.00 93.06 214 TYR A CA 1
ATOM 1657 C C . TYR A 1 214 ? -15.635 3.038 5.451 1.00 93.06 214 TYR A C 1
ATOM 1659 O O . TYR A 1 214 ? -15.688 2.498 4.342 1.00 93.06 214 TYR A O 1
ATOM 1667 N N . PHE A 1 215 ? -16.030 2.416 6.564 1.00 92.69 215 PHE A N 1
ATOM 1668 C CA . PHE A 1 215 ? -16.573 1.060 6.591 1.00 92.69 215 PHE A CA 1
ATOM 1669 C C . PHE A 1 215 ? -17.596 0.885 7.719 1.00 92.69 215 PHE A C 1
ATOM 1671 O O . PHE A 1 215 ? -17.799 1.779 8.534 1.00 92.69 215 PHE A O 1
ATOM 1678 N N . ARG A 1 216 ? -18.265 -0.275 7.760 1.00 89.44 216 ARG A N 1
ATOM 1679 C CA . ARG A 1 216 ? -19.185 -0.634 8.849 1.00 89.44 216 ARG A CA 1
ATOM 1680 C C . ARG A 1 216 ? -18.624 -1.788 9.667 1.00 89.44 216 ARG A C 1
ATOM 1682 O O . ARG A 1 216 ? -18.194 -2.790 9.094 1.00 89.44 216 ARG A O 1
ATOM 1689 N N . ARG A 1 217 ? -18.690 -1.675 10.993 1.00 82.44 217 ARG A N 1
ATOM 1690 C CA . ARG A 1 217 ? -18.308 -2.711 11.960 1.00 82.44 217 ARG A CA 1
ATOM 1691 C C . ARG A 1 217 ? -19.424 -2.832 12.990 1.00 82.44 217 ARG A C 1
ATOM 1693 O O . ARG A 1 217 ? -19.864 -1.827 13.528 1.00 82.44 217 ARG A O 1
ATOM 1700 N N . GLN A 1 218 ? -19.905 -4.056 13.227 1.00 82.38 218 GLN A N 1
ATOM 1701 C CA . GLN A 1 218 ? -20.994 -4.321 14.186 1.00 82.38 218 GLN A CA 1
ATOM 1702 C C . GLN A 1 218 ? -22.249 -3.448 13.943 1.00 82.38 218 GLN A C 1
ATOM 1704 O O . GLN A 1 218 ? -22.878 -2.962 14.871 1.00 82.38 218 GLN A O 1
ATOM 1709 N N . GLY A 1 219 ? -22.598 -3.206 12.673 1.00 84.06 219 GLY A N 1
ATOM 1710 C CA . GLY A 1 219 ? -23.765 -2.395 12.286 1.00 84.06 219 GLY A CA 1
ATOM 1711 C C . GLY A 1 219 ? -23.552 -0.874 12.322 1.00 84.06 219 GLY A C 1
ATOM 1712 O O . GLY A 1 219 ? -24.265 -0.153 11.619 1.00 84.06 219 GLY A O 1
ATOM 1713 N N . ALA A 1 220 ? -22.532 -0.386 13.030 1.00 86.62 220 ALA A N 1
ATOM 1714 C CA . ALA A 1 220 ? -22.193 1.030 13.110 1.00 86.62 220 ALA A CA 1
ATOM 1715 C C . ALA A 1 220 ? -21.254 1.469 11.976 1.00 86.62 220 ALA A C 1
ATOM 1717 O O . ALA A 1 220 ? -20.413 0.699 11.502 1.00 86.62 220 ALA A O 1
ATOM 1718 N N . GLU A 1 221 ? -21.404 2.717 11.534 1.00 90.69 221 GLU A N 1
ATOM 1719 C CA . GLU A 1 221 ? -20.430 3.377 10.663 1.00 90.69 221 GLU A CA 1
ATOM 1720 C C . GLU A 1 221 ? -19.138 3.636 11.449 1.00 90.69 221 GLU A C 1
ATOM 1722 O O . GLU A 1 221 ? -19.180 3.970 12.632 1.00 90.69 221 GLU A O 1
ATOM 1727 N N . THR A 1 222 ? -17.986 3.402 10.825 1.00 91.81 222 THR A N 1
ATOM 1728 C CA . THR A 1 222 ? -16.672 3.491 11.466 1.00 91.81 222 THR A CA 1
ATOM 1729 C C . THR A 1 222 ? -15.728 4.304 10.591 1.00 91.81 222 THR A C 1
ATOM 1731 O O . THR A 1 222 ? -15.547 4.015 9.403 1.00 91.81 222 THR A O 1
ATOM 1734 N N . ASP A 1 223 ? -15.102 5.307 11.195 1.00 94.94 223 ASP A N 1
ATOM 1735 C CA . ASP A 1 223 ? -14.073 6.121 10.564 1.00 94.94 223 ASP A CA 1
ATOM 1736 C C . ASP A 1 223 ? -12.773 5.312 10.473 1.00 94.94 223 ASP A C 1
ATOM 1738 O O . ASP A 1 223 ? -12.381 4.611 11.411 1.00 94.94 223 ASP A O 1
ATOM 1742 N N . LEU A 1 224 ? -12.062 5.435 9.354 1.00 95.88 224 LEU A N 1
ATOM 1743 C CA . LEU A 1 224 ? -10.722 4.874 9.205 1.00 95.88 224 LEU A CA 1
ATOM 1744 C C . LEU A 1 224 ? -9.700 5.998 9.326 1.00 95.88 224 LEU A C 1
ATOM 1746 O O . LEU A 1 224 ? -9.665 6.908 8.506 1.00 95.88 224 LEU A O 1
ATOM 1750 N N . THR A 1 225 ? -8.823 5.915 10.316 1.00 96.62 225 THR A N 1
ATOM 1751 C CA . THR A 1 225 ? -7.641 6.769 10.400 1.00 96.62 225 THR A CA 1
ATOM 1752 C C . THR A 1 225 ? -6.425 5.978 9.941 1.00 96.62 225 THR A C 1
ATOM 1754 O O . THR A 1 225 ? -6.048 4.997 10.576 1.00 96.62 225 THR A O 1
ATOM 1757 N N . LEU A 1 226 ? -5.774 6.420 8.868 1.00 97.06 226 LEU A N 1
ATOM 1758 C CA . LEU A 1 226 ? -4.480 5.882 8.460 1.00 97.06 226 LEU A CA 1
ATOM 1759 C C . LEU A 1 226 ? -3.371 6.813 8.920 1.00 97.06 226 LEU A C 1
ATOM 1761 O O . LEU A 1 226 ? -3.420 8.016 8.662 1.00 97.06 226 LEU A O 1
ATOM 1765 N N . ARG A 1 227 ? -2.370 6.240 9.581 1.00 97.19 227 ARG A N 1
ATOM 1766 C CA . ARG A 1 227 ? -1.089 6.876 9.860 1.00 97.19 227 ARG A CA 1
ATOM 1767 C C . ARG A 1 227 ? -0.042 6.173 9.008 1.00 97.19 227 ARG A C 1
ATOM 1769 O O . ARG A 1 227 ? 0.299 5.027 9.283 1.00 97.19 227 ARG A O 1
ATOM 1776 N N . VAL A 1 228 ? 0.388 6.831 7.941 1.00 96.94 228 VAL A N 1
ATOM 1777 C CA . VAL A 1 228 ? 1.324 6.300 6.950 1.00 96.94 228 VAL A CA 1
ATOM 1778 C C . VAL A 1 228 ? 2.713 6.838 7.257 1.00 96.94 228 VAL A C 1
ATOM 1780 O O . VAL A 1 228 ? 2.886 8.047 7.395 1.00 96.94 228 VAL A O 1
ATOM 1783 N N . ILE A 1 229 ? 3.678 5.933 7.385 1.00 95.69 229 ILE A N 1
ATOM 1784 C CA . ILE A 1 229 ? 5.076 6.232 7.676 1.00 95.69 229 ILE A CA 1
ATOM 1785 C C . ILE A 1 229 ? 5.884 5.920 6.418 1.00 95.69 229 ILE A C 1
ATOM 1787 O O . ILE A 1 229 ? 6.085 4.749 6.092 1.00 95.69 229 ILE A O 1
ATOM 1791 N N . ASP A 1 230 ? 6.318 6.963 5.714 1.00 93.56 230 ASP A N 1
ATOM 1792 C CA . ASP A 1 230 ? 7.261 6.856 4.601 1.00 93.56 230 ASP A CA 1
ATOM 1793 C C . ASP A 1 230 ? 8.691 6.890 5.141 1.00 93.56 230 ASP A C 1
ATOM 1795 O O . ASP A 1 230 ? 9.037 7.749 5.955 1.00 93.56 230 ASP A O 1
ATOM 1799 N N . THR A 1 231 ? 9.515 5.935 4.718 1.00 91.44 231 THR A N 1
ATOM 1800 C CA . THR A 1 231 ? 10.888 5.782 5.208 1.00 91.44 231 THR A CA 1
ATOM 1801 C C . THR A 1 231 ? 11.906 6.144 4.125 1.00 91.44 231 THR A C 1
ATOM 1803 O O . THR A 1 231 ? 11.671 5.891 2.938 1.00 91.44 231 THR A O 1
ATOM 1806 N N . PRO A 1 232 ? 13.066 6.722 4.487 1.00 86.81 232 PRO A N 1
ATOM 1807 C CA . PRO A 1 232 ? 14.145 6.946 3.536 1.00 86.81 232 PRO A CA 1
ATOM 1808 C C . PRO A 1 232 ? 14.815 5.619 3.141 1.00 86.81 232 PRO A C 1
ATOM 1810 O O . PRO A 1 232 ? 14.458 4.533 3.597 1.00 86.81 232 PRO A O 1
ATOM 1813 N N . ALA A 1 233 ? 15.758 5.683 2.203 1.00 80.00 233 ALA A N 1
ATOM 1814 C CA . ALA A 1 233 ? 16.674 4.574 1.928 1.00 80.00 233 ALA A CA 1
ATOM 1815 C C . ALA A 1 233 ? 18.123 5.077 2.100 1.00 80.00 233 ALA A C 1
ATOM 1817 O O . ALA A 1 233 ? 18.543 5.967 1.343 1.00 80.00 233 ALA A O 1
ATOM 1818 N N . PRO A 1 234 ? 18.907 4.542 3.058 1.00 82.19 234 PRO A N 1
ATOM 1819 C CA . PRO A 1 234 ? 18.748 3.256 3.759 1.00 82.19 234 PRO A CA 1
ATOM 1820 C C . PRO A 1 234 ? 17.606 3.220 4.792 1.00 82.19 234 PRO A C 1
ATOM 1822 O O . PRO A 1 234 ? 17.163 4.278 5.240 1.00 82.19 234 PRO A O 1
ATOM 1825 N N . PRO A 1 235 ? 17.109 2.018 5.140 1.00 82.25 235 PRO A N 1
ATOM 1826 C CA . PRO A 1 235 ? 15.992 1.879 6.062 1.00 82.25 235 PRO A CA 1
ATOM 1827 C C . PRO A 1 235 ? 16.374 2.326 7.490 1.00 82.25 235 PRO A C 1
ATOM 1829 O O . PRO A 1 235 ? 17.545 2.246 7.874 1.00 82.25 235 PRO A O 1
ATOM 1832 N N . PRO A 1 236 ? 15.405 2.817 8.284 1.00 85.31 236 PRO A N 1
ATOM 1833 C CA . PRO A 1 236 ? 15.661 3.395 9.603 1.00 85.31 236 PRO A CA 1
ATOM 1834 C C . PRO A 1 236 ? 16.132 2.358 10.631 1.00 85.31 236 PRO A C 1
ATOM 1836 O O . PRO A 1 236 ? 15.938 1.153 10.478 1.00 85.31 236 PRO A O 1
ATOM 1839 N N . ARG A 1 237 ? 16.727 2.817 11.735 1.00 87.56 237 ARG A N 1
ATOM 1840 C CA . ARG A 1 237 ? 17.080 1.927 12.852 1.00 87.56 237 ARG A CA 1
ATOM 1841 C C . ARG A 1 237 ? 15.813 1.414 13.558 1.00 87.56 237 ARG A C 1
ATOM 1843 O O . ARG A 1 237 ? 14.821 2.147 13.596 1.00 87.56 237 ARG A O 1
ATOM 1850 N N . PRO A 1 238 ? 15.844 0.222 14.187 1.00 86.56 238 PRO A N 1
ATOM 1851 C CA . PRO A 1 238 ? 14.701 -0.310 14.933 1.00 86.56 238 PRO A CA 1
ATOM 1852 C C . PRO A 1 238 ? 14.127 0.661 15.971 1.00 86.56 238 PRO A C 1
ATOM 1854 O O . PRO A 1 238 ? 12.915 0.847 16.039 1.00 86.56 238 PRO A O 1
ATOM 1857 N N . LEU A 1 239 ? 15.000 1.351 16.713 1.00 87.44 239 LEU A N 1
ATOM 1858 C CA . LEU A 1 239 ? 14.618 2.377 17.691 1.00 87.44 239 LEU A CA 1
ATOM 1859 C C . LEU A 1 239 ? 13.762 3.487 17.067 1.00 87.44 239 LEU A C 1
ATOM 1861 O O . LEU A 1 239 ? 12.694 3.791 17.584 1.00 87.44 239 LEU A O 1
ATOM 1865 N N . SER A 1 240 ? 14.159 4.013 15.906 1.00 88.31 240 SER A N 1
ATOM 1866 C CA . SER A 1 240 ? 13.399 5.057 15.212 1.00 88.31 240 SER A CA 1
ATOM 1867 C C . SER A 1 240 ? 12.015 4.564 14.782 1.00 88.31 240 SER A C 1
ATOM 1869 O O . SER A 1 240 ? 11.029 5.282 14.908 1.00 88.31 240 SER A O 1
ATOM 1871 N N . VAL A 1 241 ? 11.900 3.317 14.310 1.00 87.81 241 VAL A N 1
ATOM 1872 C CA . VAL A 1 241 ? 10.591 2.737 13.956 1.00 87.81 241 VAL A CA 1
ATOM 1873 C C . VAL A 1 241 ? 9.721 2.546 15.202 1.00 87.81 241 VAL A C 1
ATOM 1875 O O . VAL A 1 241 ? 8.517 2.801 15.148 1.00 87.81 241 VAL A O 1
ATOM 1878 N N . HIS A 1 242 ? 10.316 2.137 16.324 1.00 89.38 242 HIS A N 1
ATOM 1879 C CA . HIS A 1 242 ? 9.623 1.988 17.602 1.00 89.38 242 HIS A CA 1
ATOM 1880 C C . HIS A 1 242 ? 9.104 3.330 18.140 1.00 89.38 242 HIS A C 1
ATOM 1882 O O . HIS A 1 242 ? 7.936 3.421 18.511 1.00 89.38 242 HIS A O 1
ATOM 1888 N N . GLU A 1 243 ? 9.922 4.384 18.104 1.00 88.62 243 GLU A N 1
ATOM 1889 C CA . GLU A 1 243 ? 9.535 5.747 18.497 1.00 88.62 243 GLU A CA 1
ATOM 1890 C C . GLU A 1 243 ? 8.411 6.296 17.615 1.00 88.62 243 GLU A C 1
ATOM 1892 O O . GLU A 1 243 ? 7.454 6.902 18.102 1.00 88.62 243 GLU A O 1
ATOM 1897 N N . LEU A 1 244 ? 8.482 6.040 16.306 1.00 88.88 244 LEU A N 1
ATOM 1898 C CA . LEU A 1 244 ? 7.433 6.446 15.381 1.00 88.88 244 LEU A CA 1
ATOM 1899 C C . LEU A 1 244 ? 6.154 5.636 15.583 1.00 88.88 244 LEU A C 1
ATOM 1901 O O . LEU A 1 244 ? 5.076 6.179 15.358 1.00 88.88 244 LEU A O 1
ATOM 1905 N N . CYS A 1 245 ? 6.229 4.362 15.964 1.00 88.94 245 CYS A N 1
ATOM 1906 C CA . CYS A 1 245 ? 5.079 3.468 16.101 1.00 88.94 245 CYS A CA 1
ATOM 1907 C C . CYS A 1 245 ? 5.111 2.698 17.434 1.00 88.94 245 CYS A C 1
ATOM 1909 O O . CYS A 1 245 ? 5.247 1.471 17.419 1.00 88.94 245 CYS A O 1
ATOM 1911 N N . PRO A 1 246 ? 4.900 3.364 18.586 1.00 86.81 246 PRO A N 1
ATOM 1912 C CA . PRO A 1 246 ? 4.988 2.710 19.897 1.00 86.81 246 PRO A CA 1
ATOM 1913 C C . PRO A 1 246 ? 3.914 1.626 20.080 1.00 86.81 246 PRO A C 1
ATOM 1915 O O . PRO A 1 246 ? 4.146 0.598 20.711 1.00 86.81 246 PRO A O 1
ATOM 1918 N N . GLY A 1 247 ? 2.745 1.814 19.456 1.00 87.75 247 GLY A N 1
ATOM 1919 C CA . GLY A 1 247 ? 1.671 0.816 19.400 1.00 87.75 247 GLY A CA 1
ATOM 1920 C C . GLY A 1 247 ? 1.909 -0.330 18.407 1.00 87.75 247 GLY A C 1
ATOM 1921 O O . GLY A 1 247 ? 1.045 -1.188 18.271 1.00 87.75 247 GLY A O 1
ATOM 1922 N N . GLY A 1 248 ? 3.046 -0.346 17.705 1.00 94.38 248 GLY A N 1
ATOM 1923 C CA . GLY A 1 248 ? 3.365 -1.302 16.648 1.00 94.38 248 GLY A CA 1
ATOM 1924 C C . GLY A 1 248 ? 2.829 -0.911 15.268 1.00 94.38 248 GLY A C 1
ATOM 1925 O O . GLY A 1 248 ? 2.131 0.094 15.083 1.00 94.38 248 GLY A O 1
ATOM 1926 N N . VAL A 1 249 ? 3.162 -1.735 14.278 1.00 97.25 249 VAL A N 1
ATOM 1927 C CA . VAL A 1 249 ? 2.762 -1.578 12.876 1.00 97.25 249 VAL A CA 1
ATOM 1928 C C . VAL A 1 249 ? 1.611 -2.529 12.565 1.00 97.25 249 VAL A C 1
ATOM 1930 O O . VAL A 1 249 ? 1.691 -3.722 12.829 1.00 97.25 249 VAL A O 1
ATOM 1933 N N . HIS A 1 250 ? 0.519 -2.017 12.000 1.00 98.00 250 HIS A N 1
ATOM 1934 C CA . HIS A 1 250 ? -0.646 -2.848 11.677 1.00 98.00 250 HIS A CA 1
ATOM 1935 C C . HIS A 1 250 ? -0.486 -3.513 10.313 1.00 98.00 250 HIS A C 1
ATOM 1937 O O . HIS A 1 250 ? -0.863 -4.673 10.146 1.00 98.00 250 HIS A O 1
ATOM 1943 N N . VAL A 1 251 ? 0.068 -2.769 9.351 1.00 98.31 251 VAL A N 1
ATOM 1944 C CA . VAL A 1 251 ? 0.336 -3.236 7.990 1.00 98.31 251 VAL A CA 1
ATOM 1945 C C . VAL A 1 251 ? 1.711 -2.753 7.542 1.00 98.31 251 VAL A C 1
ATOM 1947 O O . VAL A 1 251 ? 2.018 -1.563 7.621 1.00 98.31 251 VAL A O 1
ATOM 1950 N N . LEU A 1 252 ? 2.523 -3.684 7.055 1.00 97.94 252 LEU A N 1
ATOM 1951 C CA . LEU A 1 252 ? 3.782 -3.420 6.379 1.00 97.94 252 LEU A CA 1
ATOM 1952 C C . LEU A 1 252 ? 3.527 -3.420 4.878 1.00 97.94 252 LEU A C 1
ATOM 1954 O O . LEU A 1 252 ? 2.909 -4.337 4.342 1.00 97.94 252 LEU A O 1
ATOM 1958 N N . VAL A 1 253 ? 4.012 -2.396 4.194 1.00 97.69 253 VAL A N 1
ATOM 1959 C CA . VAL A 1 253 ? 3.919 -2.297 2.743 1.00 97.69 253 VAL A CA 1
ATOM 1960 C C . VAL A 1 253 ? 5.328 -2.345 2.183 1.00 97.69 253 VAL A C 1
ATOM 1962 O O . VAL A 1 253 ? 6.105 -1.407 2.362 1.00 97.69 253 VAL A O 1
ATOM 1965 N N . LEU A 1 254 ? 5.649 -3.454 1.521 1.00 96.12 254 LEU A N 1
ATOM 1966 C CA . LEU A 1 254 ? 6.922 -3.647 0.839 1.00 96.12 254 LEU A CA 1
ATOM 1967 C C . LEU A 1 254 ? 6.768 -3.160 -0.594 1.00 96.12 254 LEU A C 1
ATOM 1969 O O . LEU A 1 254 ? 5.950 -3.686 -1.344 1.00 96.12 254 LEU A O 1
ATOM 1973 N N . VAL A 1 255 ? 7.514 -2.127 -0.961 1.00 94.12 255 VAL A N 1
ATOM 1974 C CA . VAL A 1 255 ? 7.411 -1.473 -2.262 1.00 94.12 255 VAL A CA 1
ATOM 1975 C C . VAL A 1 255 ? 8.629 -1.836 -3.096 1.00 94.12 255 VAL A C 1
ATOM 1977 O O . VAL A 1 255 ? 9.762 -1.483 -2.764 1.00 94.12 255 VAL A O 1
ATOM 1980 N N . VAL A 1 256 ? 8.380 -2.543 -4.191 1.00 92.38 256 VAL A N 1
ATOM 1981 C CA . VAL A 1 256 ? 9.396 -3.070 -5.104 1.00 92.38 256 VAL A CA 1
ATOM 1982 C C . VAL A 1 256 ? 9.045 -2.626 -6.518 1.00 92.38 256 VAL A C 1
ATOM 1984 O O . VAL A 1 256 ? 7.875 -2.497 -6.864 1.00 92.38 256 VAL A O 1
ATOM 1987 N N . ARG A 1 257 ? 10.050 -2.362 -7.350 1.00 90.44 257 ARG A N 1
ATOM 1988 C CA . ARG A 1 257 ? 9.814 -1.983 -8.745 1.00 90.44 257 ARG A CA 1
ATOM 1989 C C . ARG A 1 257 ? 9.673 -3.224 -9.618 1.00 90.44 257 ARG A C 1
ATOM 1991 O O . ARG A 1 257 ? 10.517 -4.107 -9.542 1.00 90.44 257 ARG A O 1
ATOM 1998 N N . ALA A 1 258 ? 8.662 -3.257 -10.478 1.00 89.25 258 ALA A N 1
ATOM 1999 C CA . ALA A 1 258 ? 8.461 -4.338 -11.442 1.00 89.25 258 ALA A CA 1
ATOM 2000 C C . ALA A 1 258 ? 9.386 -4.256 -12.669 1.00 89.25 258 ALA A C 1
ATOM 2002 O O . ALA A 1 258 ? 9.557 -5.237 -13.381 1.00 89.25 258 ALA A O 1
ATOM 2003 N N . ASP A 1 259 ? 9.959 -3.083 -12.951 1.00 86.25 259 ASP A N 1
ATOM 2004 C CA . ASP A 1 259 ? 10.814 -2.851 -14.122 1.00 86.25 259 ASP A CA 1
ATOM 2005 C C . ASP A 1 259 ? 12.288 -3.222 -13.886 1.00 86.25 259 ASP A C 1
ATOM 2007 O O . ASP A 1 259 ? 13.112 -3.081 -14.788 1.00 86.25 259 ASP A O 1
ATOM 2011 N N . ARG A 1 260 ? 12.640 -3.682 -12.679 1.00 82.75 260 ARG A N 1
ATOM 2012 C CA . ARG A 1 260 ? 14.004 -4.077 -12.314 1.00 82.75 260 ARG A CA 1
ATOM 2013 C C . ARG A 1 260 ? 14.025 -5.512 -11.810 1.00 82.75 260 ARG A C 1
ATOM 2015 O O . ARG A 1 260 ? 13.202 -5.893 -10.990 1.00 82.75 260 ARG A O 1
ATOM 2022 N N . SER A 1 261 ? 15.029 -6.269 -12.239 1.00 67.88 261 SER A N 1
ATOM 2023 C CA . SER A 1 261 ? 15.247 -7.664 -11.838 1.00 67.88 261 SER A CA 1
ATOM 2024 C C . SER A 1 261 ? 16.226 -7.818 -10.666 1.00 67.88 261 SER A C 1
ATOM 2026 O O . SER A 1 261 ? 16.788 -8.894 -10.477 1.00 67.88 261 SER A O 1
ATOM 2028 N N . HIS A 1 262 ? 16.515 -6.744 -9.924 1.00 70.06 262 HIS A N 1
ATOM 2029 C CA . HIS A 1 262 ? 17.477 -6.815 -8.824 1.00 70.06 262 HIS A CA 1
ATOM 2030 C C . HIS A 1 262 ? 16.897 -7.596 -7.644 1.00 70.06 262 HIS A C 1
ATOM 2032 O O . HIS A 1 262 ? 15.757 -7.366 -7.238 1.00 70.06 262 HIS A O 1
ATOM 2038 N N . ASP A 1 263 ? 17.709 -8.502 -7.101 1.00 74.38 263 ASP A N 1
ATOM 2039 C CA . ASP A 1 263 ? 17.438 -9.149 -5.825 1.00 74.38 263 ASP A CA 1
ATOM 2040 C C . ASP A 1 263 ? 17.505 -8.099 -4.707 1.00 74.38 263 ASP A C 1
ATOM 2042 O O . ASP A 1 263 ? 18.563 -7.513 -4.469 1.00 74.38 263 ASP A O 1
ATOM 2046 N N . ASN A 1 264 ? 16.375 -7.866 -4.034 1.00 79.00 264 ASN A N 1
ATOM 2047 C CA . ASN A 1 264 ? 16.311 -6.999 -2.861 1.00 79.00 264 ASN A CA 1
ATOM 2048 C C . ASN A 1 264 ? 16.219 -7.830 -1.574 1.00 79.00 264 ASN A C 1
ATOM 2050 O O . ASN A 1 264 ? 15.515 -7.456 -0.635 1.00 79.00 264 ASN A O 1
ATOM 2054 N N . SER A 1 265 ? 16.935 -8.956 -1.504 1.00 84.06 265 SER A N 1
ATOM 2055 C CA . SER A 1 265 ? 17.004 -9.822 -0.320 1.00 84.06 265 SER A CA 1
ATOM 2056 C C . SER A 1 265 ? 17.452 -9.096 0.952 1.00 84.06 265 SER A C 1
ATOM 2058 O O . SER A 1 265 ? 17.136 -9.533 2.060 1.00 84.06 265 SER A O 1
ATOM 2060 N N . HIS A 1 266 ? 18.132 -7.948 0.842 1.00 89.1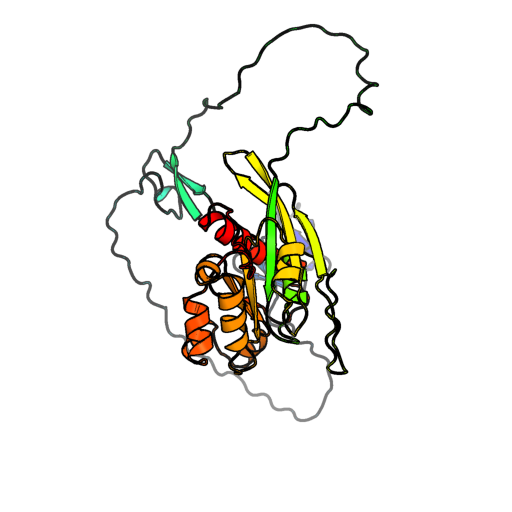2 266 HIS A N 1
ATOM 2061 C CA . HIS A 1 266 ? 18.418 -7.075 1.986 1.00 89.12 266 HIS A CA 1
ATOM 2062 C C . HIS A 1 266 ? 17.152 -6.504 2.633 1.00 89.12 266 HIS A C 1
ATOM 2064 O O . HIS A 1 266 ? 17.134 -6.336 3.850 1.00 89.12 266 HIS A O 1
ATOM 2070 N N . LEU A 1 267 ? 16.103 -6.223 1.853 1.00 90.44 267 LEU A N 1
ATOM 2071 C CA . LEU A 1 267 ? 14.824 -5.737 2.364 1.00 90.44 267 LEU A CA 1
ATOM 2072 C C . LEU A 1 267 ? 14.175 -6.803 3.244 1.00 90.44 267 LEU A C 1
ATOM 2074 O O . LEU A 1 267 ? 13.809 -6.514 4.377 1.00 90.44 267 LEU A O 1
ATOM 2078 N N . GLU A 1 268 ? 14.089 -8.036 2.753 1.00 90.88 268 GLU A N 1
ATOM 2079 C CA . GLU A 1 268 ? 13.519 -9.157 3.503 1.00 90.88 268 GLU A CA 1
ATOM 2080 C C . GLU A 1 268 ? 14.301 -9.424 4.794 1.00 90.88 268 GLU A C 1
ATOM 2082 O O . GLU A 1 268 ? 13.713 -9.442 5.873 1.00 90.88 268 GLU A O 1
ATOM 2087 N N . LYS A 1 269 ? 15.638 -9.503 4.713 1.00 91.94 269 LYS A N 1
ATOM 2088 C CA . LYS A 1 269 ? 16.514 -9.655 5.891 1.00 91.94 269 LYS A CA 1
ATOM 2089 C C . LYS A 1 269 ? 16.316 -8.536 6.912 1.00 91.94 269 LYS A C 1
ATOM 2091 O O . LYS A 1 269 ? 16.344 -8.786 8.115 1.00 91.94 269 LYS A O 1
ATOM 2096 N N . TYR A 1 270 ? 16.127 -7.304 6.443 1.00 92.44 270 TYR A N 1
ATOM 2097 C CA . TYR A 1 270 ? 15.868 -6.158 7.308 1.00 92.44 270 TYR A CA 1
ATOM 2098 C C . TYR A 1 270 ? 14.498 -6.251 7.995 1.00 92.44 270 TYR A C 1
ATOM 2100 O O . TYR A 1 270 ? 14.394 -5.980 9.187 1.00 92.44 270 TYR A O 1
ATOM 2108 N N . VAL A 1 271 ? 13.440 -6.649 7.285 1.00 94.06 271 VAL A N 1
ATOM 2109 C CA . VAL A 1 271 ? 12.109 -6.786 7.899 1.00 94.06 271 VAL A CA 1
ATOM 2110 C C . VAL A 1 271 ? 12.063 -7.970 8.869 1.00 94.06 271 VAL A C 1
ATOM 2112 O O . VAL A 1 271 ? 11.496 -7.846 9.957 1.00 94.06 271 VAL A O 1
ATOM 2115 N N . GLU A 1 272 ? 12.718 -9.078 8.523 1.00 94.62 272 GLU A N 1
ATOM 2116 C CA . GLU A 1 272 ? 12.875 -10.244 9.395 1.00 94.62 272 GLU A CA 1
ATOM 2117 C C . GLU A 1 272 ? 13.636 -9.884 10.678 1.00 94.62 272 GLU A C 1
ATOM 2119 O O . GLU A 1 272 ? 13.205 -10.252 11.769 1.00 94.62 272 GLU A O 1
ATOM 2124 N N . SER A 1 273 ? 14.718 -9.101 10.595 1.00 93.75 273 SER A N 1
ATOM 2125 C CA . SER A 1 273 ? 15.432 -8.652 11.799 1.00 93.75 273 SER A CA 1
ATOM 2126 C C . SER A 1 273 ? 14.597 -7.683 12.644 1.00 93.75 273 SER A C 1
ATOM 2128 O O . SER A 1 273 ? 14.626 -7.754 13.873 1.00 93.75 273 SER A O 1
ATOM 2130 N N . LEU A 1 274 ? 13.801 -6.824 12.000 1.00 93.06 274 LEU A N 1
ATOM 2131 C CA . LEU A 1 274 ? 13.018 -5.785 12.663 1.00 93.06 274 LEU A CA 1
ATOM 2132 C C . LEU A 1 274 ? 11.765 -6.315 13.377 1.00 93.06 274 LEU A C 1
ATOM 2134 O O . LEU A 1 274 ? 11.401 -5.804 14.434 1.00 93.06 274 LEU A O 1
ATOM 2138 N N . PHE A 1 275 ? 11.089 -7.317 12.819 1.00 94.69 275 PHE A N 1
ATOM 2139 C CA . PHE A 1 275 ? 9.788 -7.794 13.313 1.00 94.69 275 PHE A CA 1
ATOM 2140 C C . PHE A 1 275 ? 9.751 -9.305 13.585 1.00 94.69 275 PHE A C 1
ATOM 2142 O O . PHE A 1 275 ? 8.836 -9.789 14.258 1.00 94.69 275 PHE A O 1
ATOM 2149 N N . GLY A 1 276 ? 10.745 -10.061 13.113 1.00 95.25 276 GLY A N 1
ATOM 2150 C CA . GLY A 1 276 ? 10.701 -11.521 13.084 1.00 95.25 276 GLY A CA 1
ATOM 2151 C C . GLY A 1 276 ? 9.662 -12.067 12.108 1.00 95.25 276 GLY A C 1
ATOM 2152 O O . GLY A 1 276 ? 8.937 -11.291 11.487 1.00 95.25 276 GLY A O 1
ATOM 2153 N N . PRO A 1 277 ? 9.476 -13.394 12.056 1.00 94.75 277 PRO A N 1
ATOM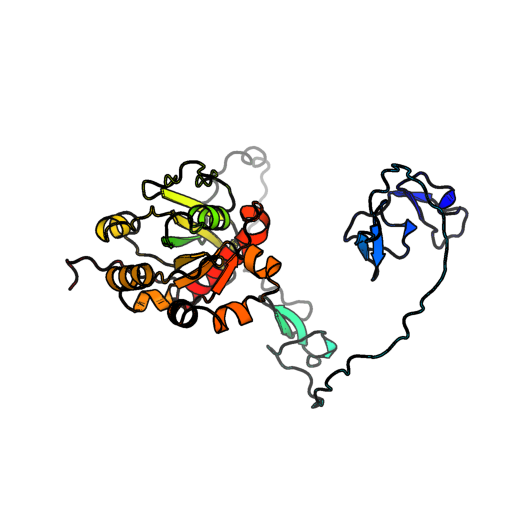 2154 C CA . PRO A 1 277 ? 8.718 -14.056 10.989 1.00 94.75 277 PRO A CA 1
ATOM 2155 C C . PRO A 1 277 ? 7.232 -13.668 10.943 1.00 94.75 277 PRO A C 1
ATOM 2157 O O . PRO A 1 277 ? 6.549 -13.910 9.948 1.00 94.75 277 PRO A O 1
ATOM 2160 N N . GLU A 1 278 ? 6.714 -13.041 12.005 1.00 94.69 278 GLU A N 1
ATOM 2161 C CA . GLU A 1 278 ? 5.349 -12.515 12.069 1.00 94.69 278 GLU A CA 1
ATOM 2162 C C . GLU A 1 278 ? 5.092 -11.384 11.059 1.00 94.69 278 GLU A C 1
ATOM 2164 O O . GLU A 1 278 ? 3.936 -11.155 10.696 1.00 94.69 278 GLU A O 1
ATOM 2169 N N . TRP A 1 279 ? 6.128 -10.704 10.548 1.00 95.88 279 TRP A N 1
ATOM 2170 C CA . TRP A 1 279 ? 5.961 -9.629 9.561 1.00 95.88 279 TRP A CA 1
ATOM 2171 C C . TRP A 1 279 ? 5.180 -10.087 8.323 1.00 95.88 279 TRP A C 1
ATOM 2173 O O . TRP A 1 279 ? 4.367 -9.323 7.798 1.00 95.88 279 TRP A O 1
ATOM 2183 N N . ARG A 1 280 ? 5.342 -11.355 7.922 1.00 96.88 280 ARG A N 1
ATOM 2184 C CA . ARG A 1 280 ? 4.671 -11.999 6.780 1.00 96.88 280 ARG A CA 1
ATOM 2185 C C . ARG A 1 280 ? 3.149 -11.898 6.857 1.00 96.88 280 ARG A C 1
ATOM 2187 O O . ARG A 1 280 ? 2.482 -11.606 5.865 1.00 96.88 280 ARG A O 1
ATOM 2194 N N . ARG A 1 281 ? 2.584 -12.047 8.064 1.00 97.38 281 ARG A N 1
ATOM 2195 C CA . ARG A 1 281 ? 1.135 -11.919 8.315 1.00 97.38 281 ARG A CA 1
ATOM 2196 C C . ARG A 1 281 ? 0.638 -10.488 8.168 1.00 97.38 281 ARG A C 1
ATOM 2198 O O . ARG A 1 281 ? -0.539 -10.276 7.890 1.00 97.38 281 ARG A O 1
ATOM 2205 N N . HIS A 1 282 ? 1.517 -9.511 8.355 1.00 98.00 282 HIS A N 1
ATOM 2206 C CA . HIS A 1 282 ? 1.204 -8.086 8.305 1.00 98.00 282 HIS A CA 1
ATOM 2207 C C . HIS A 1 282 ? 1.614 -7.425 6.984 1.00 98.00 282 HIS A C 1
ATOM 2209 O O . HIS A 1 282 ? 1.371 -6.231 6.821 1.00 98.00 282 HIS A O 1
ATOM 2215 N N . ALA A 1 283 ? 2.186 -8.168 6.033 1.00 98.06 283 ALA A N 1
ATOM 2216 C CA . ALA A 1 283 ? 2.760 -7.609 4.817 1.00 98.06 283 ALA A CA 1
ATOM 2217 C C . ALA A 1 283 ? 1.824 -7.606 3.602 1.00 98.06 283 ALA A C 1
ATOM 2219 O O . ALA A 1 283 ? 1.106 -8.571 3.338 1.00 98.06 283 ALA A O 1
ATOM 2220 N N . ILE A 1 284 ? 1.909 -6.528 2.821 1.00 97.38 284 ILE A N 1
ATOM 2221 C CA . ILE A 1 284 ? 1.421 -6.413 1.443 1.00 97.38 284 ILE A CA 1
ATOM 2222 C C . ILE A 1 284 ? 2.625 -6.086 0.560 1.00 97.38 284 ILE A C 1
ATOM 2224 O O . ILE A 1 284 ? 3.365 -5.145 0.859 1.00 97.38 284 ILE A O 1
ATOM 2228 N N . LEU A 1 285 ? 2.791 -6.815 -0.543 1.00 96.00 285 LEU A N 1
ATOM 2229 C CA . LEU A 1 285 ? 3.780 -6.490 -1.566 1.00 96.00 285 LEU A CA 1
ATOM 2230 C C . LEU A 1 285 ? 3.144 -5.582 -2.625 1.00 96.00 285 LEU A C 1
ATOM 2232 O O . LEU A 1 285 ? 2.091 -5.897 -3.179 1.00 96.00 285 LEU A O 1
ATOM 2236 N N . ILE A 1 286 ? 3.782 -4.454 -2.921 1.00 94.31 286 ILE A N 1
ATOM 2237 C CA . ILE A 1 286 ? 3.369 -3.534 -3.977 1.00 94.31 286 ILE A CA 1
ATOM 2238 C C . ILE A 1 286 ? 4.463 -3.451 -5.028 1.00 94.31 286 ILE A C 1
ATOM 2240 O O . ILE A 1 286 ? 5.567 -2.986 -4.756 1.00 94.31 286 ILE A O 1
ATOM 2244 N N . LEU A 1 287 ? 4.106 -3.857 -6.241 1.00 92.50 287 LEU A N 1
ATOM 2245 C CA . LEU A 1 287 ? 4.925 -3.753 -7.431 1.00 92.50 287 LEU A CA 1
ATOM 2246 C C . LEU A 1 287 ? 4.584 -2.475 -8.191 1.00 92.50 287 LEU A C 1
ATOM 2248 O O . LEU A 1 287 ? 3.557 -2.390 -8.864 1.00 92.50 287 LEU A O 1
ATOM 2252 N N . THR A 1 288 ? 5.435 -1.466 -8.050 1.00 90.75 288 THR A N 1
ATOM 2253 C CA . THR A 1 288 ? 5.343 -0.195 -8.780 1.00 90.75 288 THR A CA 1
ATOM 2254 C C . THR A 1 288 ? 5.956 -0.327 -10.172 1.00 90.75 288 THR A C 1
ATOM 2256 O O . THR A 1 288 ? 6.560 -1.348 -10.498 1.00 90.75 288 THR A O 1
ATOM 2259 N N . HIS A 1 289 ? 5.818 0.701 -11.014 1.00 87.75 289 HIS A N 1
ATOM 2260 C CA . HIS A 1 289 ? 6.286 0.660 -12.404 1.00 87.75 289 HIS A CA 1
ATOM 2261 C C . HIS A 1 289 ? 5.659 -0.485 -13.220 1.00 87.75 289 HIS A C 1
ATOM 2263 O O . HIS A 1 289 ? 6.246 -0.974 -14.184 1.00 87.75 289 HIS A O 1
ATOM 2269 N N . SER A 1 290 ? 4.447 -0.924 -12.866 1.00 88.38 290 SER A N 1
ATOM 2270 C CA . SER A 1 290 ? 3.807 -2.049 -13.556 1.00 88.38 290 SER A CA 1
ATOM 2271 C C . SER A 1 290 ? 3.378 -1.720 -14.989 1.00 88.38 290 SER A C 1
ATOM 2273 O O . SER A 1 290 ? 3.071 -2.627 -15.755 1.00 88.38 290 SER A O 1
ATOM 2275 N N . ASP A 1 291 ? 3.390 -0.444 -15.384 1.00 86.44 291 ASP A N 1
ATOM 2276 C CA . ASP A 1 291 ? 3.142 -0.015 -16.763 1.00 86.44 291 ASP A CA 1
ATOM 2277 C C . ASP A 1 291 ? 4.204 -0.548 -17.739 1.00 86.44 291 ASP A C 1
ATOM 2279 O O . ASP A 1 291 ? 3.919 -0.749 -18.919 1.00 86.44 291 ASP A O 1
ATOM 2283 N N . TYR A 1 292 ? 5.414 -0.839 -17.253 1.00 86.44 292 TYR A N 1
ATOM 2284 C CA . TYR A 1 292 ? 6.449 -1.495 -18.052 1.00 86.44 292 TYR A CA 1
ATOM 2285 C C . TYR A 1 292 ? 6.094 -2.947 -18.382 1.00 86.44 292 TYR A C 1
ATOM 2287 O O . TYR A 1 292 ? 6.417 -3.414 -19.472 1.00 86.44 292 TYR A O 1
ATOM 2295 N N . LEU A 1 293 ? 5.368 -3.638 -17.495 1.00 85.88 293 LEU A N 1
ATOM 2296 C CA . LEU A 1 293 ? 4.882 -4.993 -17.766 1.00 85.88 293 LEU A CA 1
ATOM 2297 C C . LEU A 1 293 ? 3.848 -4.983 -18.893 1.00 85.88 293 LEU A C 1
ATOM 2299 O O . LEU A 1 293 ? 3.932 -5.789 -19.816 1.00 85.88 293 LEU A O 1
ATOM 2303 N N . GLU A 1 294 ? 2.913 -4.029 -18.857 1.00 81.25 294 GLU A N 1
ATOM 2304 C CA . GLU A 1 294 ? 1.897 -3.874 -19.903 1.00 81.25 294 GLU A CA 1
ATOM 2305 C C . GLU A 1 294 ? 2.529 -3.545 -21.260 1.00 81.25 294 GLU A C 1
ATOM 2307 O O . GLU A 1 294 ? 2.174 -4.163 -22.265 1.00 81.25 294 GLU A O 1
ATOM 2312 N N . LYS A 1 295 ? 3.519 -2.641 -21.285 1.00 85.50 295 LYS A N 1
ATOM 2313 C CA . LYS A 1 295 ? 4.300 -2.316 -22.492 1.00 85.50 295 LYS A CA 1
ATOM 2314 C C . LYS A 1 295 ? 5.055 -3.528 -23.042 1.00 85.50 295 LYS A C 1
ATOM 2316 O O . LYS A 1 295 ? 5.173 -3.665 -24.255 1.00 85.50 295 LYS A O 1
ATOM 2321 N N . ALA A 1 296 ? 5.526 -4.417 -22.169 1.00 84.81 296 ALA A N 1
ATOM 2322 C CA . ALA A 1 296 ? 6.165 -5.676 -22.546 1.00 84.81 296 ALA A CA 1
ATOM 2323 C C . ALA A 1 296 ? 5.163 -6.789 -22.925 1.00 84.81 296 ALA A C 1
ATOM 2325 O O . ALA A 1 296 ? 5.576 -7.896 -23.262 1.00 84.81 296 ALA A O 1
ATOM 2326 N N . GLY A 1 297 ? 3.848 -6.538 -22.856 1.00 83.88 297 GLY A N 1
ATOM 2327 C CA . GLY A 1 297 ? 2.817 -7.550 -23.102 1.00 83.88 297 GLY A CA 1
ATOM 2328 C C . GLY A 1 297 ? 2.737 -8.635 -22.020 1.00 83.88 297 GLY A C 1
ATOM 2329 O O . GLY A 1 297 ? 2.104 -9.673 -22.228 1.00 83.88 297 GLY A O 1
ATOM 2330 N N . LEU A 1 298 ? 3.360 -8.410 -20.860 1.00 85.69 298 LEU A N 1
ATOM 2331 C CA . LEU A 1 298 ? 3.423 -9.358 -19.756 1.00 85.69 298 LEU A CA 1
ATOM 2332 C C . LEU A 1 298 ? 2.266 -9.136 -18.786 1.00 85.69 298 LEU A C 1
ATOM 2334 O O . LEU A 1 298 ? 2.039 -8.044 -18.265 1.00 85.69 298 LEU A O 1
ATOM 2338 N N . ARG A 1 299 ? 1.529 -10.212 -18.501 1.00 86.06 299 ARG A N 1
ATOM 2339 C CA . ARG A 1 299 ? 0.496 -10.192 -17.462 1.00 86.06 299 ARG A CA 1
ATOM 2340 C C . ARG A 1 299 ? 1.143 -10.306 -16.077 1.00 86.06 299 ARG A C 1
ATOM 2342 O O . ARG A 1 299 ? 2.069 -11.101 -15.931 1.00 86.06 299 ARG A O 1
ATOM 2349 N N . PRO A 1 300 ? 0.592 -9.645 -15.042 1.00 85.19 300 PRO A N 1
ATOM 2350 C CA . PRO A 1 300 ? 1.095 -9.731 -13.668 1.00 85.19 300 PRO A CA 1
ATOM 2351 C C . PRO A 1 300 ? 1.322 -11.157 -13.145 1.00 85.19 300 PRO A C 1
ATOM 2353 O O . PRO A 1 300 ? 2.332 -11.432 -12.508 1.00 85.19 300 PRO A O 1
ATOM 2356 N N . SER A 1 301 ? 0.411 -12.086 -13.455 1.00 82.69 301 SER A N 1
ATOM 2357 C CA . SER A 1 301 ? 0.531 -13.489 -13.041 1.00 82.69 301 SER A CA 1
ATOM 2358 C C . SER A 1 301 ? 1.705 -14.209 -13.702 1.00 82.69 301 SER A C 1
ATOM 2360 O O . SER A 1 301 ? 2.320 -15.056 -13.077 1.00 82.69 301 SER A O 1
ATOM 2362 N N . VAL A 1 302 ? 2.007 -13.875 -14.960 1.00 85.12 302 VAL A N 1
ATOM 2363 C CA . VAL A 1 302 ? 3.126 -14.464 -15.709 1.00 85.12 302 VAL A CA 1
ATOM 2364 C C . VAL A 1 302 ? 4.446 -13.867 -15.227 1.00 85.12 302 VAL A C 1
ATOM 2366 O O . VAL A 1 302 ? 5.419 -14.593 -15.057 1.00 85.12 302 VAL A O 1
ATOM 2369 N N . TYR A 1 303 ? 4.460 -12.565 -14.935 1.00 87.12 303 TYR A N 1
ATOM 2370 C CA . TYR A 1 303 ? 5.626 -11.886 -14.373 1.00 87.12 303 TYR A CA 1
ATOM 2371 C C . TYR A 1 303 ? 6.097 -12.540 -13.065 1.00 87.12 303 TYR A C 1
ATOM 2373 O O . TYR A 1 303 ? 7.273 -12.859 -12.940 1.00 87.12 303 TYR A O 1
ATOM 2381 N N . LEU A 1 304 ? 5.183 -12.822 -12.129 1.00 85.06 304 LEU A N 1
ATOM 2382 C CA . LEU A 1 304 ? 5.538 -13.468 -10.857 1.00 85.06 304 LEU A CA 1
ATOM 2383 C C . LEU A 1 304 ? 6.058 -14.905 -11.010 1.00 85.06 304 LEU A C 1
ATOM 2385 O O . LEU A 1 304 ? 6.776 -15.362 -10.137 1.00 85.06 304 LEU A O 1
ATOM 2389 N N . THR A 1 305 ? 5.733 -15.600 -12.104 1.00 81.81 305 THR A N 1
ATOM 2390 C CA . THR A 1 305 ? 6.264 -16.951 -12.390 1.00 81.81 305 THR A CA 1
ATOM 2391 C C . THR A 1 305 ? 7.581 -16.945 -13.169 1.00 81.81 305 THR A C 1
ATOM 2393 O O . THR A 1 305 ? 8.186 -17.991 -13.360 1.00 81.81 305 THR A O 1
ATOM 2396 N N . GLN A 1 306 ? 7.987 -15.790 -13.704 1.00 79.69 306 GLN A N 1
ATOM 2397 C CA . GLN A 1 306 ? 9.194 -15.630 -14.530 1.00 79.69 306 GLN A CA 1
ATOM 2398 C C . GLN A 1 306 ? 10.253 -14.746 -13.860 1.00 79.69 306 GLN A C 1
ATOM 2400 O O . GLN A 1 306 ? 11.301 -14.481 -14.447 1.00 79.69 306 GLN A O 1
ATOM 2405 N N . THR A 1 307 ? 9.954 -14.232 -12.668 1.00 78.50 307 THR A N 1
ATOM 2406 C CA . THR A 1 307 ? 10.841 -13.354 -11.907 1.00 78.50 307 THR A CA 1
ATOM 2407 C C . THR A 1 307 ? 11.909 -14.159 -11.164 1.00 78.50 307 THR A C 1
ATOM 2409 O O . THR A 1 307 ? 11.940 -15.382 -11.209 1.00 78.50 307 THR A O 1
ATOM 2412 N N . THR A 1 308 ? 12.805 -13.454 -10.478 1.00 78.75 308 THR A N 1
ATOM 2413 C CA . THR A 1 308 ? 13.774 -14.045 -9.556 1.00 78.75 308 THR A CA 1
ATOM 2414 C C . THR A 1 308 ? 13.092 -14.882 -8.470 1.00 78.75 308 THR A C 1
ATOM 2416 O O . THR A 1 308 ? 12.064 -14.464 -7.929 1.00 78.75 308 THR A O 1
ATOM 2419 N N . ASP A 1 309 ? 13.725 -15.995 -8.085 1.00 83.81 309 ASP A N 1
ATOM 2420 C CA . ASP A 1 309 ? 13.275 -16.881 -6.997 1.00 83.81 309 ASP A CA 1
ATOM 2421 C C . ASP A 1 309 ? 12.917 -16.097 -5.724 1.00 83.81 309 ASP A C 1
ATOM 2423 O O . ASP A 1 309 ? 11.950 -16.400 -5.030 1.00 83.81 309 ASP A O 1
ATOM 2427 N N . TRP A 1 310 ? 13.667 -15.026 -5.451 1.00 87.69 310 TRP A N 1
ATOM 2428 C CA . TRP A 1 310 ? 13.416 -14.125 -4.333 1.00 87.69 310 TRP A CA 1
ATOM 2429 C C . TRP A 1 310 ? 12.052 -13.421 -4.405 1.00 87.69 310 TRP A C 1
ATOM 2431 O O . TRP A 1 310 ? 11.318 -13.406 -3.419 1.00 87.69 310 TRP A O 1
ATOM 2441 N N . LEU A 1 311 ? 11.689 -12.816 -5.543 1.00 88.81 311 LEU A N 1
ATOM 2442 C CA . LEU A 1 311 ? 10.432 -12.065 -5.635 1.00 88.81 311 LEU A CA 1
ATOM 2443 C C . LEU A 1 311 ? 9.226 -13.009 -5.622 1.00 88.81 311 LEU A C 1
ATOM 2445 O O . LEU A 1 311 ? 8.188 -12.665 -5.053 1.00 88.81 311 LEU A O 1
ATOM 2449 N N . GLU A 1 312 ? 9.368 -14.192 -6.221 1.00 87.69 312 GLU A N 1
ATOM 2450 C CA . GLU A 1 312 ? 8.360 -15.245 -6.133 1.00 87.69 312 GLU A CA 1
ATOM 2451 C C . GLU A 1 312 ? 8.168 -15.684 -4.674 1.00 87.69 312 GLU A C 1
ATOM 2453 O O . GLU A 1 312 ? 7.041 -15.633 -4.169 1.00 87.69 312 GLU A O 1
ATOM 2458 N N . ALA A 1 313 ? 9.255 -15.992 -3.957 1.00 88.31 313 ALA A N 1
ATOM 2459 C CA . ALA A 1 313 ? 9.211 -16.331 -2.537 1.00 88.31 313 ALA A CA 1
ATOM 2460 C C . ALA A 1 313 ? 8.540 -15.218 -1.717 1.00 88.31 313 ALA A C 1
ATOM 2462 O O . ALA A 1 313 ? 7.534 -15.470 -1.049 1.00 88.31 313 ALA A O 1
ATOM 2463 N N . LEU A 1 314 ? 8.993 -13.968 -1.862 1.00 89.75 314 LEU A N 1
ATOM 2464 C CA . LEU A 1 314 ? 8.429 -12.814 -1.162 1.00 89.75 314 LEU A CA 1
ATOM 2465 C C . LEU A 1 314 ? 6.928 -12.634 -1.443 1.00 89.75 314 LEU A C 1
ATOM 2467 O O . LEU A 1 314 ? 6.148 -12.312 -0.542 1.00 89.75 314 LEU A O 1
ATOM 2471 N N . SER A 1 315 ? 6.511 -12.851 -2.693 1.00 90.75 315 SER A N 1
ATOM 2472 C CA . SER A 1 315 ? 5.105 -12.768 -3.093 1.00 90.75 315 SER A CA 1
ATOM 2473 C C . SER A 1 315 ? 4.234 -13.843 -2.444 1.00 90.75 315 SER A C 1
ATOM 2475 O O . SER A 1 315 ? 3.068 -13.579 -2.142 1.00 90.75 315 SER A O 1
ATOM 2477 N N . SER A 1 316 ? 4.802 -15.028 -2.206 1.00 90.69 316 SER A N 1
ATOM 2478 C CA . SER A 1 316 ? 4.123 -16.148 -1.553 1.00 90.69 316 SER A CA 1
ATOM 2479 C C . SER A 1 316 ? 4.024 -15.968 -0.034 1.00 90.69 316 SER A C 1
ATOM 2481 O O . SER A 1 316 ? 3.035 -16.379 0.574 1.00 90.69 316 SER A O 1
ATOM 2483 N N . GLU A 1 317 ? 5.011 -15.308 0.578 1.00 91.56 317 GLU A N 1
ATOM 2484 C CA . GLU A 1 317 ? 5.071 -15.093 2.025 1.00 91.56 317 GLU A CA 1
ATOM 2485 C C . GLU A 1 317 ? 4.174 -13.943 2.506 1.00 91.56 317 GLU A C 1
ATOM 2487 O O . GLU A 1 317 ? 3.652 -13.983 3.623 1.00 91.56 317 GLU A O 1
ATOM 2492 N N . ALA A 1 318 ? 3.969 -12.912 1.681 1.00 94.31 318 ALA A N 1
ATOM 2493 C CA . ALA A 1 318 ? 3.148 -11.762 2.042 1.00 94.31 318 ALA A CA 1
ATOM 2494 C C . ALA A 1 318 ? 1.653 -12.133 2.112 1.00 94.31 318 ALA A C 1
ATOM 2496 O O . ALA A 1 318 ? 0.966 -12.241 1.096 1.00 94.31 318 ALA A O 1
ATOM 2497 N N . ALA A 1 319 ? 1.095 -12.248 3.323 1.00 94.81 319 ALA A N 1
ATOM 2498 C CA . ALA A 1 319 ? -0.297 -12.670 3.537 1.00 94.81 319 ALA A CA 1
ATOM 2499 C C . ALA A 1 319 ? -1.349 -11.712 2.938 1.00 94.81 319 ALA A C 1
ATOM 2501 O O . ALA A 1 319 ? -2.503 -12.089 2.687 1.00 94.81 319 ALA A O 1
ATOM 2502 N N . GLY A 1 320 ? -0.970 -10.451 2.728 1.00 93.25 320 GLY A N 1
ATOM 2503 C CA . GLY A 1 320 ? -1.765 -9.445 2.034 1.00 93.25 320 GLY A CA 1
ATOM 2504 C C . GLY A 1 320 ? -1.781 -9.580 0.512 1.00 93.25 320 GLY A C 1
ATOM 2505 O O . GLY A 1 320 ? -2.586 -8.910 -0.140 1.00 93.25 320 GLY A O 1
ATOM 2506 N N . GLY A 1 321 ? -0.946 -10.462 -0.039 1.00 93.75 321 GLY A N 1
ATOM 2507 C CA . GLY A 1 321 ? -0.768 -10.683 -1.465 1.00 93.75 321 GLY A CA 1
ATOM 2508 C C . GLY A 1 321 ? -0.002 -9.557 -2.158 1.00 93.75 321 GLY A C 1
ATOM 2509 O O . GLY A 1 321 ? 0.627 -8.705 -1.522 1.00 93.75 321 GLY A O 1
ATOM 2510 N N . VAL A 1 322 ? -0.088 -9.565 -3.489 1.00 93.38 322 VAL A N 1
ATOM 2511 C CA . VAL A 1 322 ? 0.624 -8.635 -4.371 1.00 93.38 322 VAL A CA 1
ATOM 2512 C C . VAL A 1 322 ? -0.345 -7.679 -5.052 1.00 93.38 322 VAL A C 1
ATOM 2514 O O . VAL A 1 322 ? -1.376 -8.092 -5.588 1.00 93.38 322 VAL A O 1
ATOM 2517 N N . LEU A 1 323 ? 0.005 -6.396 -5.077 1.00 91.06 323 LEU A N 1
ATOM 2518 C CA . LEU A 1 323 ? -0.701 -5.358 -5.821 1.00 91.06 323 LEU A CA 1
ATOM 2519 C C . LEU A 1 323 ? 0.242 -4.707 -6.829 1.00 91.06 323 LEU A C 1
ATOM 2521 O O . LEU A 1 323 ? 1.382 -4.402 -6.507 1.00 91.06 323 LEU A O 1
ATOM 2525 N N . PHE A 1 324 ? -0.254 -4.452 -8.035 1.00 89.25 324 PHE A N 1
ATOM 2526 C CA . PHE A 1 324 ? 0.505 -3.800 -9.100 1.00 89.25 324 PHE A CA 1
ATOM 2527 C C . PHE A 1 324 ? 0.018 -2.361 -9.267 1.00 89.25 324 PHE A C 1
ATOM 2529 O O . PHE A 1 324 ? -1.193 -2.125 -9.346 1.00 89.25 324 PHE A O 1
ATOM 2536 N N . LEU A 1 325 ? 0.954 -1.415 -9.304 1.00 87.06 325 LEU A N 1
ATOM 2537 C CA . LEU A 1 325 ? 0.697 0.005 -9.516 1.00 87.06 325 LEU A CA 1
ATOM 2538 C C . LEU A 1 325 ? 1.501 0.521 -10.717 1.00 87.06 325 LEU A C 1
ATOM 2540 O O . LEU A 1 325 ? 2.733 0.487 -10.741 1.00 87.06 325 LEU A O 1
ATOM 2544 N N . ASP A 1 326 ? 0.764 1.011 -11.712 1.00 81.69 326 ASP A N 1
ATOM 2545 C CA . ASP A 1 326 ? 1.279 1.715 -12.891 1.00 81.69 326 ASP A CA 1
ATOM 2546 C C . ASP A 1 326 ? 1.836 3.082 -12.491 1.00 81.69 326 ASP A C 1
ATOM 2548 O O . ASP A 1 326 ? 1.351 3.630 -11.529 1.00 81.69 326 ASP A O 1
ATOM 2552 N N . ASN A 1 327 ? 2.781 3.702 -13.200 1.00 70.38 327 ASN A N 1
ATOM 2553 C CA . ASN A 1 327 ? 3.296 5.037 -12.828 1.00 70.38 327 ASN A CA 1
ATOM 2554 C C . ASN A 1 327 ? 2.333 6.229 -13.050 1.00 70.38 327 ASN A C 1
ATOM 2556 O O . ASN A 1 327 ? 2.791 7.370 -13.160 1.00 70.38 327 ASN A O 1
ATOM 2560 N N . SER A 1 328 ? 1.015 6.019 -13.165 1.00 67.19 328 SER A N 1
ATOM 2561 C CA . SER A 1 328 ? 0.089 7.144 -13.359 1.00 67.19 328 SER A CA 1
ATOM 2562 C C . SER A 1 328 ? 0.100 8.108 -12.163 1.00 67.19 328 SER A C 1
ATOM 2564 O O . SER A 1 328 ? 0.330 7.731 -11.022 1.00 67.19 328 SER A O 1
ATOM 2566 N N . ARG A 1 329 ? -0.160 9.398 -12.391 1.00 58.06 329 ARG A N 1
ATOM 2567 C CA . ARG A 1 329 ? -0.281 10.376 -11.289 1.00 58.06 329 ARG A CA 1
ATOM 2568 C C . ARG A 1 329 ? -1.672 10.367 -10.640 1.00 58.06 329 ARG A C 1
ATOM 2570 O O . ARG A 1 329 ? -1.896 11.073 -9.662 1.00 58.06 329 ARG A O 1
ATOM 2577 N N . ASP A 1 330 ? -2.580 9.520 -11.128 1.00 59.34 330 ASP A N 1
ATOM 2578 C CA . ASP A 1 330 ? -3.991 9.477 -10.719 1.00 59.34 330 ASP A CA 1
ATOM 2579 C C . ASP A 1 330 ? -4.244 8.584 -9.490 1.00 59.34 330 ASP A C 1
ATOM 2581 O O . ASP A 1 330 ? -5.394 8.296 -9.123 1.00 59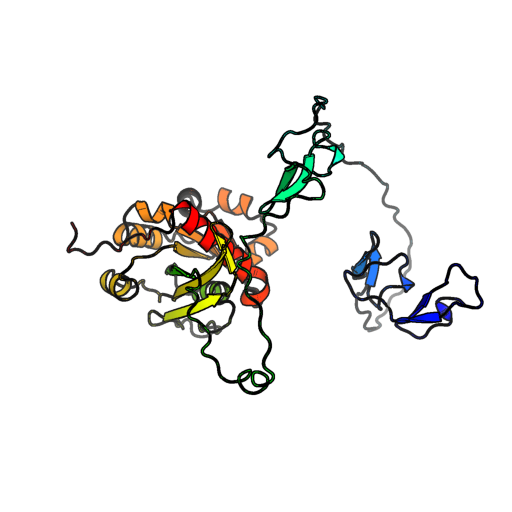.34 330 ASP A O 1
ATOM 2585 N N . TRP A 1 331 ? -3.176 8.114 -8.835 1.00 62.75 331 TRP A N 1
ATOM 2586 C CA . TRP A 1 331 ? -3.267 7.154 -7.735 1.00 62.75 331 TRP A CA 1
ATOM 2587 C C . TRP A 1 331 ? -4.176 7.603 -6.587 1.00 62.75 331 TRP A C 1
ATOM 2589 O O . TRP A 1 331 ? -4.939 6.758 -6.113 1.00 62.75 331 TRP A O 1
ATOM 2599 N N . PRO A 1 332 ? -4.201 8.881 -6.161 1.00 59.03 332 PRO A N 1
ATOM 2600 C CA . PRO A 1 332 ? -5.054 9.313 -5.052 1.00 59.03 332 PRO A CA 1
ATOM 2601 C C . PRO A 1 332 ? -6.557 9.105 -5.294 1.00 59.03 332 PRO A C 1
ATOM 2603 O O . PRO A 1 332 ? -7.292 8.759 -4.365 1.00 59.03 332 PRO A O 1
ATOM 2606 N N . LEU A 1 333 ? -7.009 9.260 -6.545 1.00 55.88 333 LEU A N 1
ATOM 2607 C CA . LEU A 1 333 ? -8.426 9.239 -6.929 1.00 55.88 333 LEU A CA 1
ATOM 2608 C C . LEU A 1 333 ? -8.901 7.863 -7.414 1.00 55.88 333 LEU A C 1
ATOM 2610 O O . LEU A 1 333 ? -10.026 7.465 -7.110 1.00 55.88 333 LEU A O 1
ATOM 2614 N N . ILE A 1 334 ? -8.062 7.122 -8.146 1.00 58.78 334 ILE A N 1
ATOM 2615 C CA . ILE A 1 334 ? -8.471 5.868 -8.805 1.00 58.78 334 ILE A CA 1
ATOM 2616 C C . ILE A 1 334 ? -7.977 4.632 -8.040 1.00 58.78 334 ILE A C 1
ATOM 2618 O O . ILE A 1 334 ? -8.721 3.662 -7.875 1.00 58.78 334 ILE A O 1
ATOM 2622 N N . ARG A 1 335 ? -6.736 4.656 -7.537 1.00 68.12 335 ARG A N 1
ATOM 2623 C CA . ARG A 1 335 ? -6.076 3.485 -6.923 1.00 68.12 335 ARG A CA 1
ATOM 2624 C C . ARG A 1 335 ? -6.031 3.525 -5.395 1.00 68.12 335 ARG A C 1
ATOM 2626 O O . ARG A 1 335 ? -5.922 2.474 -4.765 1.00 68.12 335 ARG A O 1
ATOM 2633 N N . GLY A 1 336 ? -6.200 4.700 -4.792 1.00 80.81 336 GLY A N 1
ATOM 2634 C CA . GLY A 1 336 ? -6.076 4.896 -3.352 1.00 80.81 336 GLY A CA 1
ATOM 2635 C C . GLY A 1 336 ? -7.106 4.113 -2.543 1.00 80.81 336 GLY A C 1
ATOM 2636 O O . GLY A 1 336 ? -6.759 3.469 -1.558 1.00 80.81 336 GLY A O 1
ATOM 2637 N N . ARG A 1 337 ? -8.374 4.087 -2.979 1.00 87.19 337 ARG A N 1
ATOM 2638 C CA . ARG A 1 337 ? -9.425 3.333 -2.271 1.00 87.19 337 ARG A CA 1
ATOM 2639 C C . ARG A 1 337 ? -9.197 1.812 -2.312 1.00 87.19 337 ARG A C 1
ATOM 2641 O O . ARG A 1 337 ? -9.193 1.221 -1.238 1.00 87.19 337 ARG A O 1
ATOM 2648 N N . PRO A 1 338 ? -8.933 1.173 -3.472 1.00 89.31 338 PRO A N 1
ATOM 2649 C CA . PRO A 1 338 ? -8.546 -0.241 -3.508 1.00 89.31 338 PRO A CA 1
ATOM 2650 C C . PRO A 1 338 ? -7.375 -0.591 -2.583 1.00 89.31 338 PRO A C 1
ATOM 2652 O O . PRO A 1 338 ? -7.406 -1.632 -1.923 1.00 89.31 338 PRO A O 1
ATOM 2655 N N . LEU A 1 339 ? -6.369 0.285 -2.513 1.00 91.25 339 LEU A N 1
ATOM 2656 C CA . LEU A 1 339 ? -5.196 0.086 -1.673 1.00 91.25 339 LEU A CA 1
ATOM 2657 C C . LEU A 1 339 ? -5.536 0.186 -0.177 1.00 91.25 339 LEU A C 1
ATOM 2659 O O . LEU A 1 339 ? -5.189 -0.707 0.596 1.00 91.25 339 LEU A O 1
ATOM 2663 N N . ARG A 1 340 ? -6.297 1.211 0.225 1.00 94.00 340 ARG A N 1
ATOM 2664 C CA . ARG A 1 340 ? -6.820 1.349 1.595 1.00 94.00 340 ARG A CA 1
ATOM 2665 C C . ARG A 1 340 ? -7.715 0.181 2.003 1.00 94.00 340 ARG A C 1
ATOM 2667 O O . ARG A 1 340 ? -7.612 -0.302 3.127 1.00 94.00 340 ARG A O 1
ATOM 2674 N N . ASP A 1 341 ? -8.548 -0.318 1.091 1.00 93.75 341 ASP A N 1
ATOM 2675 C CA . ASP A 1 341 ? -9.367 -1.506 1.340 1.00 93.75 341 ASP A CA 1
ATOM 2676 C C . ASP A 1 341 ? -8.488 -2.752 1.541 1.00 93.75 341 ASP A C 1
ATOM 2678 O O . ASP A 1 341 ? -8.820 -3.610 2.356 1.00 93.75 341 ASP A O 1
ATOM 2682 N N . GLY A 1 342 ? -7.361 -2.857 0.827 1.00 94.62 342 GLY A N 1
ATOM 2683 C CA . GLY A 1 342 ? -6.348 -3.897 1.034 1.00 94.62 342 GLY A CA 1
ATOM 2684 C C . GLY A 1 342 ? -5.731 -3.845 2.431 1.00 94.62 342 GLY A C 1
ATOM 2685 O O . GLY A 1 342 ? -5.751 -4.850 3.141 1.00 94.62 342 GLY A O 1
ATOM 2686 N N . VAL A 1 343 ? -5.283 -2.660 2.855 1.00 97.00 343 VAL A N 1
ATOM 2687 C CA . VAL A 1 343 ? -4.764 -2.403 4.211 1.00 97.00 343 VAL A CA 1
ATOM 2688 C C . VAL A 1 343 ? -5.799 -2.777 5.275 1.00 97.00 343 VAL A C 1
ATOM 2690 O O . VAL A 1 343 ? -5.488 -3.510 6.214 1.00 97.00 343 VAL A O 1
ATOM 2693 N N . LEU A 1 344 ? -7.048 -2.330 5.113 1.00 96.75 344 LEU A N 1
ATOM 2694 C CA . LEU A 1 344 ? -8.127 -2.630 6.052 1.00 96.75 344 LEU A CA 1
ATOM 2695 C C . LEU A 1 344 ? -8.420 -4.135 6.123 1.00 96.75 344 LEU A C 1
ATOM 2697 O O . LEU A 1 344 ? -8.566 -4.673 7.219 1.00 96.75 344 LEU A O 1
ATOM 2701 N N . ARG A 1 345 ? -8.483 -4.827 4.976 1.00 96.25 345 ARG A N 1
ATOM 2702 C CA . ARG A 1 345 ? -8.712 -6.281 4.925 1.00 96.25 345 ARG A CA 1
ATOM 2703 C C . ARG A 1 345 ? -7.596 -7.058 5.610 1.00 96.25 345 ARG A C 1
ATOM 2705 O O . ARG A 1 345 ? -7.899 -7.977 6.366 1.00 96.25 345 ARG A O 1
ATOM 2712 N N . LEU A 1 346 ? -6.335 -6.708 5.357 1.00 97.44 346 LEU A N 1
ATOM 2713 C CA . LEU A 1 346 ? -5.208 -7.388 5.989 1.00 97.44 346 LEU A CA 1
ATOM 2714 C C . LEU A 1 346 ? -5.205 -7.158 7.501 1.00 97.44 346 LEU A C 1
ATOM 2716 O O . LEU A 1 346 ? -5.122 -8.109 8.271 1.00 97.44 346 LEU A O 1
ATOM 2720 N N . SER A 1 347 ? -5.402 -5.909 7.927 1.00 97.19 347 SER A N 1
ATOM 2721 C CA . SER A 1 347 ? -5.538 -5.587 9.345 1.00 97.19 347 SER A CA 1
ATOM 2722 C C . SER A 1 347 ? -6.689 -6.367 9.993 1.00 97.19 347 SER A C 1
ATOM 2724 O O . SER A 1 347 ? -6.505 -6.938 11.063 1.00 97.19 347 SER A O 1
ATOM 2726 N N . ALA A 1 348 ? -7.850 -6.466 9.337 1.00 95.69 348 ALA A N 1
ATOM 2727 C CA . ALA A 1 348 ? -8.995 -7.222 9.842 1.00 95.69 348 ALA A CA 1
ATOM 2728 C C . ALA A 1 348 ? -8.711 -8.728 9.977 1.00 95.69 348 ALA A C 1
ATOM 2730 O O . ALA A 1 348 ? -9.125 -9.325 10.971 1.00 95.69 348 ALA A O 1
ATOM 2731 N N . ARG A 1 349 ? -7.971 -9.334 9.032 1.00 95.38 349 ARG A N 1
ATOM 2732 C CA . ARG A 1 349 ? -7.511 -10.735 9.138 1.00 95.38 349 ARG A CA 1
ATOM 2733 C C . ARG A 1 349 ? -6.652 -10.965 10.381 1.00 95.38 349 ARG A C 1
ATOM 2735 O O . ARG A 1 349 ? -6.755 -12.018 10.994 1.00 95.38 349 ARG A O 1
ATOM 2742 N N . ASN A 1 350 ? -5.886 -9.956 10.788 1.00 95.31 350 ASN A N 1
ATOM 2743 C CA . ASN A 1 350 ? -5.063 -9.983 11.998 1.00 95.31 350 ASN A CA 1
ATOM 2744 C C . ASN A 1 350 ? -5.793 -9.430 13.235 1.00 95.31 350 ASN A C 1
ATOM 2746 O O . ASN A 1 350 ? -5.151 -9.044 14.211 1.00 95.31 350 ASN A O 1
ATOM 2750 N N . HIS A 1 351 ? -7.128 -9.340 13.209 1.00 94.88 351 HIS A N 1
ATOM 2751 C CA . HIS A 1 351 ? -7.946 -8.775 14.292 1.00 94.88 351 HIS A CA 1
ATOM 2752 C C . HIS A 1 351 ? -7.519 -7.364 14.722 1.00 94.88 351 HIS A C 1
ATOM 2754 O O . HIS A 1 351 ? -7.623 -7.001 15.893 1.00 94.88 351 HIS A O 1
ATOM 2760 N N . HIS A 1 352 ? -7.008 -6.579 13.777 1.00 95.12 352 HIS A N 1
ATOM 2761 C CA . HIS A 1 352 ? -6.436 -5.253 13.992 1.00 95.12 352 HIS A CA 1
ATOM 2762 C C . HIS A 1 352 ? -5.279 -5.214 15.000 1.00 95.12 352 HIS A C 1
ATOM 2764 O O . HIS A 1 352 ? -4.958 -4.149 15.519 1.00 95.12 352 HIS A O 1
ATOM 2770 N N . ARG A 1 353 ? -4.626 -6.351 15.270 1.00 96.25 353 ARG A N 1
ATOM 2771 C CA . ARG A 1 353 ? -3.400 -6.389 16.071 1.00 96.25 353 ARG A CA 1
ATOM 2772 C C . ARG A 1 353 ? -2.244 -5.795 15.272 1.00 96.25 353 ARG A C 1
ATOM 2774 O O . ARG A 1 353 ? -2.232 -5.854 14.043 1.00 96.25 353 ARG A O 1
ATOM 2781 N N . ALA A 1 354 ? -1.283 -5.226 15.983 1.00 96.62 354 ALA A N 1
ATOM 2782 C CA . ALA A 1 354 ? -0.071 -4.674 15.405 1.00 96.62 354 ALA A CA 1
ATOM 2783 C C . ALA A 1 354 ? 1.129 -5.570 15.729 1.00 96.62 354 ALA A C 1
ATOM 2785 O O . ALA A 1 354 ? 1.229 -6.099 16.838 1.00 96.62 354 ALA A O 1
ATOM 2786 N N . VAL A 1 355 ? 2.049 -5.707 14.775 1.00 96.19 355 VAL A N 1
ATOM 2787 C CA . VAL A 1 355 ? 3.350 -6.335 15.001 1.00 96.19 355 VAL A CA 1
ATOM 2788 C C . VAL A 1 355 ? 4.290 -5.323 15.655 1.00 96.19 355 VAL A C 1
ATOM 2790 O O . VAL A 1 355 ? 4.346 -4.150 15.268 1.00 96.19 355 VAL A O 1
ATOM 2793 N N . LYS A 1 356 ? 4.994 -5.756 16.702 1.00 94.44 356 LYS A N 1
ATOM 2794 C CA . LYS A 1 356 ? 5.918 -4.904 17.456 1.00 94.44 356 LYS A CA 1
ATOM 2795 C C . LYS A 1 356 ? 7.321 -4.999 16.879 1.00 94.44 356 LYS A C 1
ATOM 2797 O O . LYS A 1 356 ? 7.756 -6.071 16.471 1.00 94.44 356 LYS A O 1
ATOM 2802 N N . VAL A 1 357 ? 8.019 -3.869 16.892 1.00 91.06 357 VAL A N 1
ATOM 2803 C CA . VAL A 1 357 ? 9.444 -3.821 16.573 1.00 91.06 357 VAL A CA 1
ATOM 2804 C C . VAL A 1 357 ? 10.214 -4.595 17.639 1.00 91.06 357 VAL A C 1
ATOM 2806 O O . VAL A 1 357 ? 10.015 -4.362 18.832 1.00 91.06 357 VAL A O 1
ATOM 2809 N N . ARG A 1 358 ? 11.096 -5.495 17.208 1.00 87.44 358 ARG A N 1
ATOM 2810 C CA . ARG A 1 358 ? 12.088 -6.136 18.065 1.00 87.44 358 ARG A CA 1
ATOM 2811 C C . ARG A 1 358 ? 13.160 -5.107 18.387 1.00 87.44 358 ARG A C 1
ATOM 2813 O O . ARG A 1 358 ? 13.885 -4.648 17.509 1.00 87.44 358 ARG A O 1
ATOM 2820 N N . THR A 1 359 ? 13.228 -4.704 19.644 1.00 71.62 359 THR A N 1
ATOM 2821 C CA . THR A 1 359 ? 14.363 -3.948 20.168 1.00 71.62 359 THR A CA 1
ATOM 2822 C C . THR A 1 359 ? 15.302 -4.932 20.857 1.00 71.62 359 THR A C 1
ATOM 2824 O O . THR A 1 359 ? 14.848 -5.934 21.409 1.00 71.62 359 THR A O 1
ATOM 2827 N N . GLU A 1 360 ? 16.606 -4.653 20.853 1.00 57.53 360 GLU A N 1
ATOM 2828 C CA . GLU A 1 360 ? 17.634 -5.484 21.514 1.00 57.53 360 GLU A CA 1
ATOM 2829 C C . GLU A 1 360 ? 17.384 -5.683 23.026 1.00 57.53 360 GLU A C 1
ATOM 2831 O O . GLU A 1 360 ? 18.013 -6.520 23.656 1.00 57.53 360 GLU A O 1
ATOM 2836 N N . VAL A 1 361 ? 16.420 -4.956 23.603 1.00 50.84 361 VAL A N 1
ATOM 2837 C CA . VAL A 1 361 ? 15.989 -5.042 25.007 1.00 50.84 361 VAL A CA 1
ATOM 2838 C C . VAL A 1 361 ? 14.953 -6.163 25.247 1.00 50.84 361 VAL A C 1
ATOM 2840 O O . VAL A 1 361 ? 14.571 -6.408 26.384 1.00 50.84 361 VAL A O 1
ATOM 2843 N N . SER A 1 362 ? 14.457 -6.834 24.199 1.00 43.28 362 SER A N 1
ATOM 2844 C CA . SER A 1 362 ? 13.373 -7.836 24.294 1.00 43.28 362 SER A CA 1
ATOM 2845 C C . SER A 1 362 ? 13.772 -9.258 23.864 1.00 43.28 362 SER A C 1
ATOM 2847 O O . SER A 1 362 ? 12.886 -10.037 23.505 1.00 43.28 362 SER A O 1
ATOM 2849 N N . LEU A 1 363 ? 15.070 -9.585 23.855 1.00 41.19 363 LEU A N 1
ATOM 2850 C CA . LEU A 1 363 ? 15.575 -10.948 23.633 1.00 41.19 363 LEU A CA 1
ATOM 2851 C C . LEU A 1 363 ? 15.931 -11.635 24.949 1.00 41.19 363 LEU A C 1
ATOM 2853 O O . LEU A 1 363 ? 16.586 -10.979 25.788 1.00 41.19 363 LEU A O 1
#

Secondary structure (DSSP, 8-state):
--GGGSPTTEEEE--TT-GGG-EEEEPBPTTSB-SSGGGB-TTEEEETTEEEE-TT-------------------------------------B-TT-B-SSGGGB-TTEEEEEETTEEEEEE---TT---PPPP-------TTGGGGTT----------EEEEEEEEEE-TTSSHHHHHHHHHTSS-S-----TTS--S--S-EEEEEEEEEEEEETTEEEEEEEEEEE--SSPPPHHHHHHH-TT-BSEEEEEEETT-----HHHHHHHHHHH-TTHHHHEEEEEE-THHHHHTT--HHHHHHHS-HHHHHHHHH-TT-EEE--S-TTIIIIIHHHHHHHHHHHHHHTTT--BPP--GGG-

Organism: Scophthalmus maximus (NCBI:txid52904)

Mean predicted aligned error: 19.86 Å